Protein AF-X1AJ85-F1 (afdb_monomer)

Radius of gyration: 48.86 Å; Cα contacts (8 Å, |Δi|>4): 705; chains: 1; bounding box: 95×47×154 Å

Secondary structure (DSSP, 8-state):
-HHHHH-TTTTT--GGGHHHHHHHHHHHHHH----HHHHHHHHHHHH-HHHHHHHHHHTT--EEHHHHHGGGGGT---HHHHHHHHHHTTSEEEEE-TT--EEEEESS--------------EEEEEEEEEEESS-TTTS-BTT-EEEEEEEEEEEETTSPPEE---SEEEEEEE-TT--B-S--EE-TT-EEETTEEEEEEETTTTTPPTT-EEEEEEEEE--SSSPPBPPPPEEEEEE-BPBPEEEEEEETTT-PBPSSSEEEEETT-EEEEEEEEEETTT--B--S-EEEEEETTEEEEEEE-TTT-TTEEEEEEEGGG-SS-EEEEEEEEEE-TTBPPB--SS-EEEEEE------------

Mean predicted aligned error: 12.25 Å

Solvent-accessible surface area (backbone atoms only — not comparable to full-atom values): 20458 Å² total; per-residue (Å²): 74,77,58,46,79,73,41,41,54,90,24,59,37,58,77,92,46,49,66,59,50,54,51,50,33,50,54,48,61,73,71,62,72,94,43,74,68,54,52,55,52,51,48,54,48,64,69,34,70,56,37,35,57,54,48,57,50,40,50,72,28,35,38,38,64,75,61,56,59,55,39,46,84,72,72,30,85,59,57,68,62,34,52,49,52,36,45,79,68,60,42,34,49,80,46,68,51,98,87,68,52,52,35,41,35,57,53,64,78,90,84,88,77,92,81,79,84,80,76,81,79,47,35,42,38,43,55,46,82,73,49,51,37,56,81,49,38,71,80,64,35,39,52,60,38,68,42,36,44,29,34,36,32,33,37,24,56,61,95,48,73,79,38,70,32,75,60,74,43,33,37,38,35,38,21,38,85,85,69,44,78,53,70,78,70,44,79,46,72,88,35,56,82,49,81,20,29,36,51,53,74,48,43,42,63,84,44,92,69,57,36,74,43,53,36,29,44,36,37,44,50,35,33,62,72,98,55,75,36,48,60,32,71,63,43,72,44,71,32,28,33,31,38,35,58,43,35,33,46,55,24,40,56,88,81,63,46,68,53,95,57,54,65,45,81,44,56,56,65,37,79,47,60,45,28,36,41,33,20,30,57,86,79,60,46,60,47,65,91,47,56,31,36,42,39,38,97,86,52,67,50,77,41,49,74,27,76,88,84,31,82,18,24,29,39,52,71,51,58,42,53,76,56,91,67,79,45,76,44,58,43,48,51,43,34,42,40,92,40,38,40,72,18,50,44,85,69,63,38,35,42,32,38,41,75,84,77,74,77,73,75,77,78,78,84,125

Sequence (366 aa):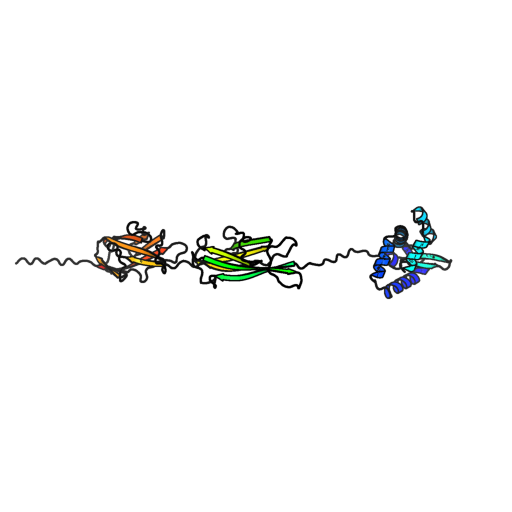
PLKILREPVERGLPESLVETYNSEVRTYFQNYRPSEEDNLKLLKILTDPQIYEILKLLRISVVTRNSIEKLRKKGVDDIDGGIKKLLEHNIMHVFQNGDGTEYYALLSDLHISLVINFVFTDYKTFLTQISQNPSDFLTDIYWRDNVTFTFNFTTSFQLGPIILSHPTTVILQFLDESLNAYGPSINLINYNTSMGIYSYTFNTSQLSFIGGESYYIAIYASKTTPTIWSPPEPLQILFKVQSVLTDLTIHNYTTGTIFPSYSLTEYWNQTFGITFYFGELISSSPITGASVTYSWAFGSGQVNPDGVKGPGYYSFFFDTGNVTEIGSYIISISAVKQNFSIGVPNPNLIITIIIIKNSSRSSTIF

Organism: NCBI:txid412755

pLDDT: mean 91.18, std 10.22, range [45.25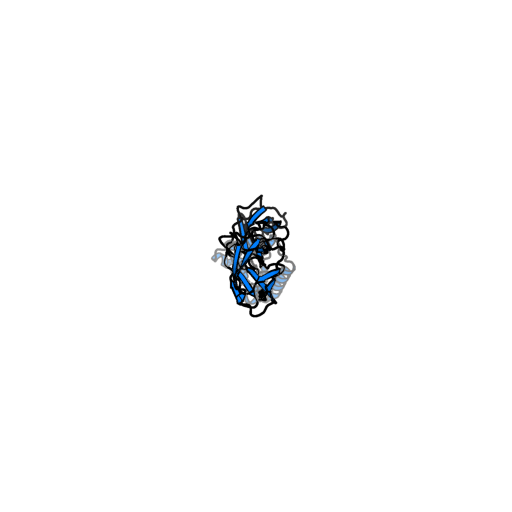, 98.44]

Foldseek 3Di:
DVCCLVCVVVQPDDPVCNVVLNVLLVVCVVPDDDDPVLVVLVVVQCPPPLLVVVVVSQVRHWDFPVVLVCCVVVVNPCSVVSLVSCVVSQQWDWDADPVRTIIIHGSDDDDDDDDDPDDPFQKAKAKAWDAKPVRDQAPPAAAQDKIKTKMFMWIDTDPHDTGGAQFPWKKKFKAFPVRHTQDDIDTQNVQAPDRRMGMDIDTNNVGPDFAPGKMKIWMWTFHPPPHGHDTYDIDIDIGHHHFFEKEKFKAQPPPRHTDPDLEAEAEAFDKGKIKIAIAGPPPRHADAPWFKKKDKPQDIDTWDADPVSHGRMTMDIDTNNSDPDFAKIWMWMWTDDTSHDIYTHVVTHIYGYDYPPPPPPPPPDD

Structure (mmCIF, N/CA/C/O backbone):
data_AF-X1AJ85-F1
#
_entry.id   AF-X1AJ85-F1
#
loop_
_atom_site.group_PDB
_atom_site.id
_atom_site.type_symbol
_atom_site.label_atom_id
_atom_site.label_alt_id
_atom_site.label_comp_id
_atom_site.label_asym_id
_atom_site.label_entity_id
_atom_site.label_seq_id
_atom_site.pdbx_PDB_ins_code
_atom_site.Cartn_x
_atom_site.Cartn_y
_atom_site.Cartn_z
_atom_site.occupancy
_atom_site.B_iso_or_equiv
_atom_site.auth_seq_id
_atom_site.auth_comp_id
_atom_site.auth_asym_id
_atom_site.auth_atom_id
_atom_site.pdbx_PDB_model_num
ATOM 1 N N . PRO A 1 1 ? 30.024 -14.560 -53.536 1.00 56.25 1 PRO A N 1
ATOM 2 C CA . PRO A 1 1 ? 31.398 -14.061 -53.811 1.00 56.25 1 PRO A CA 1
ATOM 3 C C . PRO A 1 1 ? 32.475 -14.698 -52.917 1.00 56.25 1 PRO A C 1
ATOM 5 O O . PRO A 1 1 ? 33.551 -14.972 -53.427 1.00 56.25 1 PRO A O 1
ATOM 8 N N . LEU A 1 2 ? 32.143 -15.126 -51.684 1.00 61.44 2 LEU A N 1
ATOM 9 C CA . LEU A 1 2 ? 32.914 -16.176 -50.976 1.00 61.44 2 LEU A CA 1
ATOM 10 C C . LEU A 1 2 ? 33.195 -17.402 -51.867 1.00 61.44 2 LEU A C 1
ATOM 12 O O . LEU A 1 2 ? 34.239 -18.025 -51.752 1.00 61.44 2 LEU A O 1
ATOM 16 N N . LYS A 1 3 ? 32.269 -17.721 -52.782 1.00 67.88 3 LYS A N 1
ATOM 17 C CA . LYS A 1 3 ? 32.431 -18.789 -53.777 1.00 67.88 3 LYS A CA 1
ATOM 18 C C . LYS A 1 3 ? 33.467 -18.468 -54.867 1.00 67.88 3 LYS A C 1
ATOM 20 O O . LYS A 1 3 ? 34.158 -19.374 -55.288 1.00 67.88 3 LYS A O 1
ATOM 25 N N . ILE A 1 4 ? 33.632 -17.203 -55.280 1.00 77.12 4 ILE A N 1
ATOM 26 C CA . ILE A 1 4 ? 34.670 -16.816 -56.263 1.00 77.12 4 ILE A CA 1
ATOM 27 C C . ILE A 1 4 ? 36.061 -16.947 -55.656 1.00 77.12 4 ILE A C 1
ATOM 29 O O . ILE A 1 4 ? 36.957 -17.482 -56.292 1.00 77.12 4 ILE A O 1
ATOM 33 N N . LEU A 1 5 ? 36.211 -16.519 -54.404 1.00 75.56 5 LEU A N 1
ATOM 34 C CA . LEU A 1 5 ? 37.475 -16.634 -53.680 1.00 75.56 5 LEU A CA 1
ATOM 35 C C . LEU A 1 5 ? 37.850 -18.095 -53.374 1.00 75.56 5 LEU A C 1
ATOM 37 O O . LEU A 1 5 ? 39.021 -18.394 -53.184 1.00 75.56 5 LEU A O 1
ATOM 41 N N . ARG A 1 6 ? 36.869 -19.007 -53.310 1.00 82.94 6 ARG A N 1
ATOM 42 C CA . ARG A 1 6 ? 37.096 -20.442 -53.060 1.00 82.94 6 ARG A CA 1
ATOM 43 C C . ARG A 1 6 ? 37.320 -21.248 -54.339 1.00 82.94 6 ARG A C 1
ATOM 45 O O . ARG A 1 6 ? 38.121 -22.172 -54.327 1.00 82.94 6 ARG A O 1
ATOM 52 N N . GLU A 1 7 ? 36.616 -20.904 -55.415 1.00 90.00 7 GLU A N 1
ATOM 53 C CA . GLU A 1 7 ? 36.564 -21.666 -56.671 1.00 90.00 7 GLU A CA 1
ATOM 54 C C . GLU A 1 7 ? 36.769 -20.726 -57.882 1.00 90.00 7 GLU A C 1
ATOM 56 O O . GLU A 1 7 ? 35.871 -20.575 -58.715 1.00 90.00 7 GLU A O 1
ATOM 61 N N . PRO A 1 8 ? 37.920 -20.037 -58.010 1.00 90.12 8 PRO A N 1
ATOM 62 C CA . PRO A 1 8 ? 38.109 -19.026 -59.053 1.00 90.12 8 PRO A CA 1
ATOM 63 C C . PRO A 1 8 ? 38.095 -19.616 -60.474 1.00 90.12 8 PRO A C 1
ATOM 65 O O . PRO A 1 8 ? 37.641 -18.954 -61.409 1.00 90.12 8 PRO A O 1
ATOM 68 N N . VAL A 1 9 ? 38.518 -20.877 -60.633 1.00 92.50 9 VAL A N 1
ATOM 69 C CA . VAL A 1 9 ? 38.570 -21.576 -61.931 1.00 92.50 9 VAL A CA 1
ATOM 70 C C . VAL A 1 9 ? 37.176 -21.814 -62.500 1.00 92.50 9 VAL A C 1
ATOM 72 O O . VAL A 1 9 ? 36.887 -21.416 -63.627 1.00 92.50 9 VAL A O 1
ATOM 75 N N . GLU A 1 10 ? 36.258 -22.350 -61.690 1.00 92.56 10 GLU A N 1
ATOM 76 C CA . GLU A 1 10 ? 34.852 -22.553 -62.081 1.00 92.56 10 GLU A CA 1
ATOM 77 C C . GLU A 1 10 ? 34.132 -21.239 -62.418 1.00 92.56 10 GLU A C 1
ATOM 79 O O . GLU A 1 10 ? 33.051 -21.220 -63.009 1.00 92.56 10 GLU A O 1
ATOM 84 N N . ARG A 1 11 ? 34.732 -20.116 -62.020 1.00 92.25 11 ARG A N 1
ATOM 85 C CA . ARG A 1 11 ? 34.205 -18.766 -62.190 1.00 92.25 11 ARG A CA 1
ATOM 86 C C . ARG A 1 11 ? 34.857 -18.016 -63.342 1.00 92.25 11 ARG A C 1
ATOM 88 O O . ARG A 1 11 ? 34.496 -16.861 -63.545 1.00 92.25 11 ARG A O 1
ATOM 95 N N . GLY A 1 12 ? 35.735 -18.659 -64.112 1.00 91.69 12 GLY A N 1
ATOM 96 C CA . GLY A 1 12 ? 36.314 -18.114 -65.340 1.00 91.69 12 GLY A CA 1
ATOM 97 C C . GLY A 1 12 ? 37.749 -17.602 -65.212 1.00 91.69 12 GLY A C 1
ATOM 98 O O . GLY A 1 12 ? 38.249 -17.023 -66.174 1.00 91.69 12 GLY A O 1
ATOM 99 N N . LEU A 1 13 ? 38.417 -17.799 -64.068 1.00 93.94 13 LEU A N 1
ATOM 100 C CA . LEU A 1 13 ? 39.848 -17.515 -63.947 1.00 93.94 13 LEU A CA 1
ATOM 101 C C . LEU A 1 13 ? 40.665 -18.690 -64.522 1.00 93.94 13 LEU A C 1
ATOM 103 O O . LEU A 1 13 ? 40.443 -19.829 -64.117 1.00 93.94 13 LEU A O 1
ATOM 107 N N . PRO A 1 14 ? 41.632 -18.455 -65.421 1.00 95.69 14 PRO A N 1
ATOM 108 C CA . PRO A 1 14 ? 42.556 -19.496 -65.862 1.00 95.69 14 PRO A CA 1
ATOM 109 C C . PRO A 1 14 ? 43.314 -20.127 -64.690 1.00 95.69 14 PRO A C 1
ATOM 111 O O . PRO A 1 14 ? 43.766 -19.411 -63.795 1.00 95.69 14 PRO A O 1
ATOM 114 N N . GLU A 1 15 ? 43.523 -21.447 -64.727 1.00 95.00 15 GLU A N 1
ATOM 115 C CA . GLU A 1 15 ? 44.269 -22.178 -63.686 1.00 95.00 15 GLU A CA 1
ATOM 116 C C . GLU A 1 15 ? 45.660 -21.581 -63.431 1.00 95.00 15 GLU A C 1
ATOM 118 O O . GLU A 1 15 ? 46.097 -21.486 -62.286 1.00 95.00 15 GLU A O 1
ATOM 123 N N . SER A 1 16 ? 46.314 -21.084 -64.485 1.00 95.44 16 SER A N 1
ATOM 124 C CA . SER A 1 16 ? 47.631 -20.444 -64.411 1.00 95.44 16 SER A CA 1
ATOM 125 C C . SER A 1 16 ? 47.671 -19.153 -63.587 1.00 95.44 16 SER A C 1
ATOM 127 O O . SER A 1 16 ? 48.752 -18.739 -63.184 1.00 95.44 16 SER A O 1
ATOM 129 N N . LEU A 1 17 ? 46.526 -18.513 -63.325 1.00 95.94 17 LEU A N 1
ATOM 130 C CA . LEU A 1 17 ? 46.434 -17.248 -62.585 1.00 95.94 17 LEU A CA 1
ATOM 131 C C . LEU A 1 17 ? 45.918 -17.419 -61.149 1.00 95.94 17 LEU A C 1
ATOM 133 O O . LEU A 1 17 ? 45.860 -16.445 -60.401 1.00 95.94 17 LEU A O 1
ATOM 137 N N . VAL A 1 18 ? 45.544 -18.636 -60.742 1.00 95.31 18 VAL A N 1
ATOM 138 C CA . VAL A 1 18 ? 44.926 -18.901 -59.431 1.00 95.31 18 VAL A CA 1
ATOM 139 C C . VAL A 1 18 ? 45.864 -18.556 -58.278 1.00 95.31 18 VAL A C 1
ATOM 141 O O . VAL A 1 18 ? 45.439 -17.938 -57.303 1.00 95.31 18 VAL A O 1
ATOM 144 N N . GLU A 1 19 ? 47.139 -18.932 -58.380 1.00 95.19 19 GLU A N 1
ATOM 145 C CA . GLU A 1 19 ? 48.126 -18.653 -57.333 1.00 95.19 19 GLU A CA 1
ATOM 146 C C . GLU A 1 19 ? 48.355 -17.144 -57.173 1.00 95.19 19 GLU A C 1
ATOM 148 O O . GLU A 1 19 ? 48.296 -16.623 -56.057 1.00 95.19 19 GLU A O 1
ATOM 153 N N . THR A 1 20 ? 48.507 -16.427 -58.290 1.00 96.19 20 THR A N 1
ATOM 154 C CA . THR A 1 20 ? 48.641 -14.965 -58.309 1.00 96.19 20 THR A CA 1
ATOM 155 C C . THR A 1 20 ? 47.411 -14.286 -57.714 1.00 96.19 20 THR A C 1
ATOM 157 O O . THR A 1 20 ? 47.546 -13.433 -56.842 1.00 96.19 20 THR A O 1
ATOM 160 N N . TYR A 1 21 ? 46.205 -14.703 -58.110 1.00 94.88 21 TYR A N 1
ATOM 161 C CA . TYR A 1 21 ? 44.955 -14.166 -57.571 1.00 94.88 21 TYR A CA 1
ATOM 162 C C . TYR A 1 21 ? 44.853 -14.348 -56.053 1.00 94.88 21 TYR A C 1
ATOM 164 O O . TYR A 1 21 ? 44.576 -13.394 -55.327 1.00 94.88 21 TYR A O 1
ATOM 172 N N . ASN A 1 22 ? 45.139 -15.552 -55.555 1.00 93.81 22 ASN A N 1
ATOM 173 C CA . ASN A 1 22 ? 45.111 -15.837 -54.121 1.00 93.81 22 ASN A CA 1
ATOM 174 C C . ASN A 1 22 ? 46.160 -15.025 -53.346 1.00 93.81 22 ASN A C 1
ATOM 176 O O . ASN A 1 22 ? 45.888 -14.582 -52.227 1.00 93.81 22 ASN A O 1
ATOM 180 N N . SER A 1 23 ? 47.343 -14.812 -53.931 1.00 94.88 23 SER A N 1
ATOM 181 C CA . SER A 1 23 ? 48.390 -13.965 -53.352 1.00 94.88 23 SER A CA 1
ATOM 182 C C . SER A 1 23 ? 47.941 -12.505 -53.229 1.00 94.88 23 SER A C 1
ATOM 184 O O . SER A 1 23 ? 48.098 -11.901 -52.165 1.00 94.88 23 SER A O 1
ATOM 186 N N . GLU A 1 24 ? 47.314 -11.952 -54.269 1.00 94.88 24 GLU A N 1
ATOM 187 C CA . GLU A 1 24 ? 46.794 -10.577 -54.261 1.00 94.88 24 GLU A CA 1
ATOM 188 C C . GLU A 1 24 ? 45.664 -10.394 -53.243 1.00 94.88 24 GLU A C 1
ATOM 190 O O . GLU A 1 24 ? 45.696 -9.469 -52.431 1.00 94.88 24 GLU A O 1
ATOM 195 N N . VAL A 1 25 ? 44.703 -11.323 -53.197 1.00 92.38 25 VAL A N 1
ATOM 196 C CA . VAL A 1 25 ? 43.626 -11.318 -52.191 1.00 92.38 25 VAL A CA 1
ATOM 197 C C . VAL A 1 25 ? 44.211 -11.332 -50.776 1.00 92.38 25 VAL A C 1
ATOM 199 O O . VAL A 1 25 ? 43.782 -10.570 -49.906 1.00 92.38 25 VAL A O 1
ATOM 202 N N . ARG A 1 26 ? 45.217 -12.178 -50.524 1.00 92.81 26 ARG A N 1
ATOM 203 C CA . ARG A 1 26 ? 45.869 -12.261 -49.211 1.00 92.81 26 ARG A CA 1
ATOM 204 C C . ARG A 1 26 ? 46.570 -10.954 -48.850 1.00 92.81 26 ARG A C 1
ATOM 206 O O . ARG A 1 26 ? 46.416 -10.483 -47.726 1.00 92.81 26 ARG A O 1
ATOM 213 N N . THR A 1 27 ? 47.297 -10.372 -49.798 1.00 94.12 27 THR A N 1
ATOM 214 C CA . THR A 1 27 ? 48.023 -9.106 -49.626 1.00 94.12 27 THR A CA 1
ATOM 215 C C . THR A 1 27 ? 47.066 -7.950 -49.345 1.00 94.12 27 THR A C 1
ATOM 217 O O . THR A 1 27 ? 47.321 -7.136 -48.454 1.00 94.12 27 THR A O 1
ATOM 220 N N . TYR A 1 28 ? 45.919 -7.920 -50.028 1.00 91.38 28 TYR A N 1
ATOM 221 C CA . TYR A 1 28 ? 44.855 -6.953 -49.780 1.00 91.38 28 TYR A CA 1
ATOM 222 C C . TYR A 1 28 ? 44.354 -7.031 -48.330 1.00 91.38 28 TYR A C 1
ATOM 224 O O . TYR A 1 28 ? 44.426 -6.049 -47.591 1.00 91.38 28 TYR A O 1
ATOM 232 N N . PHE A 1 29 ? 43.919 -8.210 -47.870 1.00 89.31 29 PHE A N 1
ATOM 233 C CA . PHE A 1 29 ? 43.346 -8.360 -46.526 1.00 89.31 29 PHE A CA 1
ATOM 234 C C . PHE A 1 29 ? 44.365 -8.250 -45.383 1.00 89.31 29 PHE A C 1
ATOM 236 O O . PHE A 1 29 ? 43.978 -7.914 -44.264 1.00 89.31 29 PHE A O 1
ATOM 243 N N . GLN A 1 30 ? 45.653 -8.502 -45.632 1.00 92.31 30 GLN A N 1
ATOM 244 C CA . GLN A 1 30 ? 46.706 -8.279 -44.633 1.00 92.31 30 GLN A CA 1
ATOM 245 C C . GLN A 1 30 ? 46.841 -6.799 -44.260 1.00 92.31 30 GLN A C 1
ATOM 247 O O . GLN A 1 30 ? 47.046 -6.480 -43.087 1.00 92.31 30 GLN A O 1
ATOM 252 N N . ASN A 1 31 ? 46.685 -5.912 -45.243 1.00 87.00 31 ASN A N 1
ATOM 253 C CA . ASN A 1 31 ? 46.887 -4.474 -45.077 1.00 87.00 31 ASN A CA 1
ATOM 254 C C . ASN A 1 31 ? 45.576 -3.699 -44.883 1.00 87.00 31 ASN A C 1
ATOM 256 O O . ASN A 1 31 ? 45.598 -2.567 -44.403 1.00 87.00 31 ASN A O 1
ATOM 260 N N . TYR A 1 32 ? 44.430 -4.294 -45.224 1.00 87.81 32 TYR A N 1
ATOM 261 C CA . TYR A 1 32 ? 43.142 -3.618 -45.140 1.00 87.81 32 TYR A CA 1
ATOM 262 C C . TYR A 1 32 ? 42.666 -3.434 -43.689 1.00 87.81 32 TYR A C 1
ATOM 264 O O . TYR A 1 32 ? 42.576 -4.374 -42.887 1.00 87.81 32 TYR A O 1
ATOM 272 N N . ARG A 1 33 ? 42.333 -2.187 -43.352 1.00 86.94 33 ARG A N 1
ATOM 273 C CA . ARG A 1 33 ? 41.732 -1.772 -42.082 1.00 86.94 33 ARG A CA 1
ATOM 274 C C . ARG A 1 33 ? 40.527 -0.891 -42.410 1.00 86.94 33 ARG A C 1
ATOM 276 O O . ARG A 1 33 ? 40.748 0.244 -42.818 1.00 86.94 33 ARG A O 1
ATOM 283 N N . PRO A 1 34 ? 39.285 -1.392 -42.263 1.00 86.44 34 PRO A N 1
ATOM 284 C CA . PRO A 1 34 ? 38.099 -0.600 -42.565 1.00 86.44 34 PRO A CA 1
ATOM 285 C C . PRO A 1 34 ? 38.097 0.715 -41.778 1.00 86.44 34 PRO A C 1
ATOM 287 O O . PRO A 1 34 ? 38.190 0.699 -40.549 1.00 86.44 34 PRO A O 1
ATOM 290 N N . SER A 1 35 ? 37.973 1.838 -42.480 1.00 89.06 35 SER A N 1
ATOM 291 C CA . SER A 1 35 ? 37.794 3.167 -41.893 1.00 89.06 35 SER A CA 1
ATOM 292 C C . SER A 1 35 ? 36.418 3.753 -42.232 1.00 89.06 35 SER A C 1
ATOM 294 O O . SER A 1 35 ? 35.720 3.278 -43.131 1.00 89.06 35 SER A O 1
ATOM 296 N N . GLU A 1 36 ? 36.007 4.806 -41.521 1.00 87.12 36 GLU A N 1
ATOM 297 C CA . GLU A 1 36 ? 34.778 5.541 -41.855 1.00 87.12 36 GLU A CA 1
ATOM 298 C C . GLU A 1 36 ? 34.836 6.121 -43.277 1.00 87.12 36 GLU A C 1
ATOM 300 O O . GLU A 1 36 ? 33.860 6.050 -44.025 1.00 87.12 36 GLU A O 1
ATOM 305 N N . GLU A 1 37 ? 36.002 6.622 -43.686 1.00 90.12 37 GLU A N 1
ATOM 306 C CA . GLU A 1 37 ? 36.219 7.142 -45.034 1.00 90.12 37 GLU A CA 1
ATOM 307 C C . GLU A 1 37 ? 36.059 6.045 -46.100 1.00 90.12 37 GLU A C 1
ATOM 309 O O . GLU A 1 37 ? 35.420 6.275 -47.130 1.00 90.12 37 GLU A O 1
ATOM 314 N N . ASP A 1 38 ? 36.568 4.836 -45.839 1.00 86.94 38 ASP A N 1
ATOM 315 C CA . ASP A 1 38 ? 36.384 3.687 -46.732 1.00 86.94 38 ASP A CA 1
ATOM 316 C C . ASP A 1 38 ? 34.910 3.304 -46.849 1.00 86.94 38 ASP A C 1
ATOM 318 O O . ASP A 1 38 ? 34.424 3.077 -47.955 1.00 86.94 38 ASP A O 1
ATOM 322 N N . ASN A 1 39 ? 34.167 3.303 -45.739 1.00 87.19 39 ASN A N 1
ATOM 323 C CA . ASN A 1 39 ? 32.732 3.025 -45.754 1.00 87.19 39 ASN A CA 1
ATOM 324 C C . ASN A 1 39 ? 31.972 4.043 -46.616 1.00 87.19 39 ASN A C 1
ATOM 326 O O . ASN A 1 39 ? 31.125 3.658 -47.422 1.00 87.19 39 ASN A O 1
ATOM 330 N N . LEU A 1 40 ? 32.299 5.335 -46.512 1.00 88.94 40 LEU A N 1
ATOM 331 C CA . LEU A 1 40 ? 31.694 6.379 -47.344 1.00 88.94 40 LEU A CA 1
ATOM 332 C C . LEU A 1 40 ? 32.048 6.216 -48.830 1.00 88.94 40 LEU A C 1
ATOM 334 O O . LEU A 1 40 ? 31.189 6.428 -49.691 1.00 88.94 40 LEU A O 1
ATOM 338 N N . LYS A 1 41 ? 33.284 5.819 -49.153 1.00 89.38 41 LYS A N 1
ATOM 339 C CA . LYS A 1 41 ? 33.708 5.512 -50.532 1.00 89.38 41 LYS A CA 1
ATOM 340 C C . LYS A 1 41 ? 32.959 4.302 -51.092 1.00 89.38 41 LYS A C 1
ATOM 342 O O . LYS A 1 41 ? 32.416 4.378 -52.193 1.00 89.38 41 LYS A O 1
ATOM 347 N N . LEU A 1 42 ? 32.862 3.221 -50.318 1.00 89.38 42 LEU A N 1
ATOM 348 C CA . LEU A 1 42 ? 32.118 2.016 -50.687 1.00 89.38 42 LEU A CA 1
ATOM 349 C C . LEU A 1 42 ? 30.633 2.311 -50.902 1.00 89.38 42 LEU A C 1
ATOM 351 O O . LEU A 1 42 ? 30.061 1.841 -51.883 1.00 89.38 42 LEU A O 1
ATOM 355 N N . LEU A 1 43 ? 30.018 3.132 -50.045 1.00 88.56 43 LEU A N 1
ATOM 356 C CA . LEU A 1 43 ? 28.635 3.573 -50.224 1.00 88.56 43 LEU A CA 1
ATOM 357 C C . LEU A 1 43 ? 28.457 4.324 -51.543 1.00 88.56 43 LEU A C 1
ATOM 359 O O . LEU A 1 43 ? 27.561 3.974 -52.303 1.00 88.56 43 LEU A O 1
ATOM 363 N N . LYS A 1 44 ? 29.340 5.280 -51.868 1.00 90.19 44 LYS A N 1
ATOM 364 C CA . LYS A 1 44 ? 29.287 6.006 -53.150 1.00 90.19 44 LYS A CA 1
ATOM 365 C C . LYS A 1 44 ? 29.352 5.058 -54.349 1.00 90.19 44 LYS A C 1
ATOM 367 O O . LYS A 1 44 ? 28.553 5.197 -55.272 1.00 90.19 44 LYS A O 1
ATOM 372 N N . ILE A 1 45 ? 30.255 4.076 -54.308 1.00 91.44 45 ILE A N 1
ATOM 373 C CA . ILE A 1 45 ? 30.412 3.052 -55.353 1.00 91.44 45 ILE A CA 1
ATOM 374 C C . ILE A 1 45 ? 29.151 2.195 -55.489 1.00 91.44 45 ILE A C 1
ATOM 376 O O . ILE A 1 45 ? 28.694 1.945 -56.599 1.00 91.44 45 ILE A O 1
ATOM 380 N N . LEU A 1 46 ? 28.572 1.768 -54.367 1.00 90.00 46 LEU A N 1
ATOM 381 C CA . LEU A 1 46 ? 27.369 0.937 -54.341 1.00 90.00 46 LEU A CA 1
ATOM 382 C C . LEU A 1 46 ? 26.100 1.693 -54.748 1.00 90.00 46 LEU A C 1
ATOM 384 O O . LEU A 1 46 ? 25.158 1.067 -55.227 1.00 90.00 46 LEU A O 1
ATOM 388 N N . THR A 1 47 ? 26.063 3.014 -54.559 1.00 92.44 47 THR A N 1
ATOM 389 C CA . THR A 1 47 ? 24.934 3.866 -54.964 1.00 92.44 47 THR A CA 1
ATOM 390 C C . THR A 1 47 ? 24.975 4.296 -56.431 1.00 92.44 47 THR A C 1
ATOM 392 O O . THR A 1 47 ? 23.960 4.775 -56.927 1.00 92.44 47 THR A O 1
ATOM 395 N N . ASP A 1 48 ? 26.105 4.136 -57.130 1.00 95.38 48 ASP A N 1
ATOM 396 C CA . ASP A 1 48 ? 26.223 4.419 -58.566 1.00 95.38 48 ASP A CA 1
ATOM 397 C C . ASP A 1 48 ? 25.664 3.228 -59.376 1.00 95.38 48 ASP A C 1
ATOM 399 O O . ASP A 1 48 ? 26.266 2.147 -59.370 1.00 95.38 48 ASP A O 1
ATOM 403 N N . PRO A 1 49 ? 24.528 3.381 -60.090 1.00 94.62 49 PRO A N 1
ATOM 404 C CA . PRO A 1 49 ? 23.883 2.264 -60.780 1.00 94.62 49 PRO A CA 1
ATOM 405 C C . PRO A 1 49 ? 24.763 1.616 -61.856 1.00 94.62 49 PRO A C 1
ATOM 407 O O . PRO A 1 49 ? 24.674 0.407 -62.075 1.00 94.62 49 PRO A O 1
ATOM 410 N N . GLN A 1 50 ? 25.624 2.399 -62.517 1.00 95.56 50 GLN A N 1
ATOM 411 C CA . GLN A 1 50 ? 26.480 1.896 -63.592 1.00 95.56 50 GLN A CA 1
ATOM 412 C C . GLN A 1 50 ? 27.600 1.019 -63.028 1.00 95.56 50 GLN A C 1
ATOM 414 O O . GLN A 1 50 ? 27.841 -0.085 -63.522 1.00 95.56 50 GLN A O 1
ATOM 419 N N . ILE A 1 51 ? 28.235 1.467 -61.941 1.00 95.50 51 ILE A N 1
ATOM 420 C CA . ILE A 1 51 ? 29.275 0.689 -61.258 1.00 95.50 51 ILE A CA 1
ATOM 421 C C . ILE A 1 51 ? 28.673 -0.554 -60.605 1.00 95.50 51 ILE A C 1
ATOM 423 O O . ILE A 1 51 ? 29.273 -1.629 -60.653 1.00 95.50 51 ILE A O 1
ATOM 427 N N . TYR A 1 52 ? 27.474 -0.436 -60.031 1.00 93.88 52 TYR A N 1
ATOM 428 C CA . TYR A 1 52 ? 26.792 -1.553 -59.392 1.00 93.88 52 TYR A CA 1
ATOM 429 C C . TYR A 1 52 ? 26.532 -2.715 -60.361 1.00 93.88 52 TYR A C 1
ATOM 431 O O . TYR A 1 52 ? 26.729 -3.874 -59.990 1.00 93.88 52 TYR A O 1
ATOM 439 N N . GLU A 1 53 ? 26.154 -2.446 -61.614 1.00 95.31 53 GLU A N 1
ATOM 440 C CA . GLU A 1 53 ? 25.958 -3.508 -62.612 1.00 95.31 53 GLU A CA 1
ATOM 441 C C . GLU A 1 53 ? 27.278 -4.188 -63.024 1.00 95.31 53 GLU A C 1
ATOM 443 O O . GLU A 1 53 ? 27.303 -5.411 -63.204 1.00 95.31 53 GLU A O 1
ATOM 448 N N . ILE A 1 54 ? 28.395 -3.451 -63.082 1.00 95.88 54 ILE A N 1
ATOM 449 C CA . ILE A 1 54 ? 29.737 -4.036 -63.271 1.00 95.88 54 ILE A CA 1
ATOM 450 C C . ILE A 1 54 ? 30.097 -4.920 -62.070 1.00 95.88 54 ILE A C 1
ATOM 452 O O . ILE A 1 54 ? 30.488 -6.079 -62.230 1.00 95.88 54 ILE A O 1
ATOM 456 N N . LEU A 1 55 ? 29.899 -4.411 -60.853 1.00 93.38 55 LEU A N 1
ATOM 457 C CA . LEU A 1 55 ? 30.162 -5.134 -59.613 1.00 93.38 55 LEU A CA 1
ATOM 458 C C . LEU A 1 55 ? 29.325 -6.420 -59.525 1.00 93.38 55 LEU A C 1
ATOM 460 O O . LEU A 1 55 ? 29.836 -7.471 -59.151 1.00 93.38 55 LEU A O 1
ATOM 464 N N . LYS A 1 56 ? 28.048 -6.377 -59.910 1.00 92.56 56 LYS A N 1
ATOM 465 C CA . LYS A 1 56 ? 27.142 -7.534 -59.928 1.00 92.56 56 LYS A CA 1
ATOM 466 C C . LYS A 1 56 ? 27.648 -8.655 -60.834 1.00 92.56 56 LYS A C 1
ATOM 468 O O . LYS A 1 56 ? 27.565 -9.818 -60.439 1.00 92.56 56 LYS A O 1
ATOM 473 N N . LEU A 1 57 ? 28.199 -8.319 -62.003 1.00 94.44 57 LEU A N 1
ATOM 474 C CA . LEU A 1 57 ? 28.853 -9.284 -62.892 1.00 94.44 57 LEU A CA 1
ATOM 475 C C . LEU A 1 57 ? 30.105 -9.882 -62.233 1.00 94.44 57 LEU A C 1
ATOM 477 O O . LEU A 1 57 ? 30.264 -11.101 -62.179 1.00 94.44 57 LEU A O 1
ATOM 481 N N . LEU A 1 58 ? 30.957 -9.031 -61.665 1.00 93.62 58 LEU A N 1
ATOM 482 C CA . LEU A 1 58 ? 32.196 -9.452 -61.008 1.00 93.62 58 LEU A CA 1
ATOM 483 C C . LEU A 1 58 ? 31.954 -10.289 -59.738 1.00 93.62 58 LEU A C 1
ATOM 485 O O . LEU A 1 58 ? 32.783 -11.110 -59.359 1.00 93.62 58 LEU A O 1
ATOM 489 N N . ARG A 1 59 ? 30.795 -10.137 -59.085 1.00 91.56 59 ARG A N 1
ATOM 490 C CA . ARG A 1 59 ? 30.389 -10.932 -57.910 1.00 91.56 59 ARG A CA 1
ATOM 491 C C . ARG A 1 59 ? 29.989 -12.370 -58.237 1.00 91.56 59 ARG A C 1
ATOM 493 O O . ARG A 1 59 ? 29.901 -13.179 -57.303 1.00 91.56 59 ARG A O 1
ATOM 500 N N . ILE A 1 60 ? 29.753 -12.700 -59.512 1.00 91.88 60 ILE A N 1
ATOM 501 C CA . ILE A 1 60 ? 29.363 -14.051 -59.957 1.00 91.88 60 ILE A CA 1
ATOM 502 C C . ILE A 1 60 ? 30.396 -14.753 -60.848 1.00 91.88 60 ILE A C 1
ATOM 504 O O . ILE A 1 60 ? 30.336 -15.982 -60.950 1.00 91.88 60 ILE A O 1
ATOM 508 N N . SER A 1 61 ? 31.329 -14.012 -61.454 1.00 93.25 61 SER A N 1
ATOM 509 C CA . SER A 1 61 ? 32.353 -14.537 -62.365 1.00 93.25 61 SER A CA 1
ATOM 510 C C . SER A 1 61 ? 33.569 -13.617 -62.469 1.00 93.25 61 SER A C 1
ATOM 512 O O . SER A 1 61 ? 33.428 -12.398 -62.392 1.00 93.25 61 SER A O 1
ATOM 514 N N . VAL A 1 62 ? 34.732 -14.202 -62.745 1.00 94.88 62 VAL A N 1
ATOM 515 C CA . VAL A 1 62 ? 35.903 -13.510 -63.291 1.00 94.88 62 VAL A CA 1
ATOM 516 C C . VAL A 1 62 ? 35.700 -13.358 -64.795 1.00 94.88 62 VAL A C 1
ATOM 518 O O . VAL A 1 62 ? 35.318 -14.308 -65.478 1.00 94.88 62 VAL A O 1
ATOM 521 N N . VAL A 1 63 ? 35.898 -12.152 -65.321 1.00 96.69 63 VAL A N 1
ATOM 522 C CA . VAL A 1 63 ? 35.496 -11.815 -66.695 1.00 96.69 63 VAL A CA 1
ATOM 523 C C . VAL A 1 63 ? 36.609 -11.123 -67.463 1.00 96.69 63 VAL A C 1
ATOM 525 O O . VAL A 1 63 ? 37.453 -10.456 -66.880 1.00 96.69 63 VAL A O 1
ATOM 528 N N . THR A 1 64 ? 36.596 -11.243 -68.788 1.00 97.56 64 THR A N 1
ATOM 529 C CA . THR A 1 64 ? 37.467 -10.456 -69.670 1.00 97.56 64 THR A CA 1
ATOM 530 C C . THR A 1 64 ? 36.813 -9.126 -70.036 1.00 97.56 64 THR A C 1
ATOM 532 O O . THR A 1 64 ? 35.595 -8.959 -69.897 1.00 97.56 64 THR A O 1
ATOM 535 N N . ARG A 1 65 ? 37.594 -8.189 -70.586 1.00 96.19 65 ARG A N 1
ATOM 536 C CA . ARG A 1 65 ? 37.088 -6.886 -71.053 1.00 96.19 65 ARG A CA 1
ATOM 537 C C . ARG A 1 65 ? 35.882 -7.018 -71.991 1.00 96.19 65 ARG A C 1
ATOM 539 O O . ARG A 1 65 ? 34.868 -6.357 -71.792 1.00 96.19 65 ARG A O 1
ATOM 546 N N . ASN A 1 66 ? 35.934 -7.962 -72.933 1.00 95.56 66 ASN A N 1
ATOM 547 C CA . ASN A 1 66 ? 34.837 -8.243 -73.871 1.00 95.56 66 ASN A CA 1
ATOM 548 C C . ASN A 1 66 ? 33.522 -8.634 -73.179 1.00 95.56 66 ASN A C 1
ATOM 550 O O . ASN A 1 66 ? 32.439 -8.385 -73.709 1.00 95.56 66 ASN A O 1
ATOM 554 N N . SER A 1 67 ? 33.593 -9.277 -72.014 1.00 95.88 67 SER A N 1
ATOM 555 C CA . SER A 1 67 ? 32.414 -9.654 -71.235 1.00 95.88 67 SER A CA 1
ATOM 556 C C . SER A 1 67 ? 31.828 -8.466 -70.476 1.00 95.88 67 SER A C 1
ATOM 558 O O . SER A 1 67 ? 30.604 -8.362 -70.403 1.00 95.88 67 SER A O 1
ATOM 560 N N . ILE A 1 68 ? 32.667 -7.548 -69.981 1.00 96.00 68 ILE A N 1
ATOM 561 C CA . ILE A 1 68 ? 32.203 -6.296 -69.367 1.00 96.00 68 ILE A CA 1
ATOM 562 C C . ILE A 1 68 ? 31.570 -5.390 -70.432 1.00 96.00 68 ILE A C 1
ATOM 564 O O . ILE A 1 68 ? 30.481 -4.880 -70.205 1.00 96.00 68 ILE A O 1
ATOM 568 N N . GLU A 1 69 ? 32.151 -5.284 -71.633 1.00 96.19 69 GLU A N 1
ATOM 569 C CA . GLU A 1 69 ? 31.611 -4.481 -72.752 1.00 96.19 69 GLU A CA 1
ATOM 570 C C . GLU A 1 69 ? 30.176 -4.866 -73.154 1.00 96.19 69 GLU A C 1
ATOM 572 O O . GLU A 1 69 ? 29.385 -4.037 -73.609 1.00 96.19 69 GLU A O 1
ATOM 577 N N . LYS A 1 70 ? 29.769 -6.120 -72.916 1.00 96.44 70 LYS A N 1
ATOM 578 C CA . LYS A 1 70 ? 28.379 -6.552 -73.137 1.00 96.44 70 LYS A CA 1
ATOM 579 C C . LYS A 1 70 ? 27.380 -5.839 -72.217 1.00 96.44 70 LYS A C 1
ATOM 581 O O . LYS A 1 70 ? 26.192 -5.833 -72.540 1.00 96.44 70 LYS A O 1
ATOM 586 N N . LEU A 1 71 ? 27.824 -5.221 -71.119 1.00 96.25 71 LEU A N 1
ATOM 587 C CA . LEU A 1 71 ? 26.982 -4.419 -70.227 1.00 96.25 71 LEU A CA 1
ATOM 588 C C . LEU A 1 71 ? 26.494 -3.115 -70.873 1.00 96.25 71 LEU A C 1
ATOM 590 O O . LEU A 1 71 ? 25.453 -2.618 -70.450 1.00 96.25 71 LEU A O 1
ATOM 594 N N . ARG A 1 72 ? 27.110 -2.629 -71.965 1.00 95.69 72 ARG A N 1
ATOM 595 C CA . ARG A 1 72 ? 26.544 -1.514 -72.755 1.00 95.69 72 ARG A CA 1
ATOM 596 C C . ARG A 1 72 ? 25.139 -1.832 -73.253 1.00 95.69 72 ARG A C 1
ATOM 598 O O . ARG A 1 72 ? 24.248 -0.995 -73.212 1.00 95.69 72 ARG A O 1
ATOM 605 N N . LYS A 1 73 ? 24.893 -3.097 -73.623 1.00 94.69 73 LYS A N 1
ATOM 606 C CA . LYS A 1 73 ? 23.557 -3.577 -74.023 1.00 94.69 73 LYS A CA 1
ATOM 607 C C . LYS A 1 73 ? 22.545 -3.579 -72.871 1.00 94.69 73 LYS A C 1
ATOM 609 O O . LYS A 1 73 ? 21.354 -3.718 -73.122 1.00 94.69 73 LYS A O 1
ATOM 614 N N . LYS A 1 74 ? 23.013 -3.468 -71.624 1.00 91.38 74 LYS A N 1
ATOM 615 C CA . LYS A 1 74 ? 22.202 -3.369 -70.404 1.00 91.38 74 LYS A CA 1
ATOM 616 C C . LYS A 1 74 ? 22.112 -1.933 -69.862 1.00 91.38 74 LYS A C 1
ATOM 618 O O . LYS A 1 74 ? 21.613 -1.757 -68.758 1.00 91.38 74 LYS A O 1
ATOM 623 N N . GLY A 1 75 ? 22.572 -0.932 -70.620 1.00 92.88 75 GLY A N 1
ATOM 624 C CA . GLY A 1 75 ? 22.492 0.482 -70.235 1.00 92.88 75 GLY A CA 1
ATOM 625 C C . GLY A 1 75 ? 23.638 0.977 -69.348 1.00 92.88 75 GLY A C 1
ATOM 626 O O . GLY A 1 75 ? 23.479 1.982 -68.665 1.00 92.88 75 GLY A O 1
ATOM 627 N N . VAL A 1 76 ? 24.777 0.274 -69.319 1.00 95.94 76 VAL A N 1
ATOM 628 C CA . VAL A 1 76 ? 26.008 0.779 -68.688 1.00 95.94 76 VAL A CA 1
ATOM 629 C C . VAL A 1 76 ? 26.819 1.533 -69.741 1.00 95.94 76 VAL A C 1
ATOM 631 O O . VAL A 1 76 ? 27.521 0.916 -70.545 1.00 95.94 76 VAL A O 1
ATOM 634 N N . ASP A 1 77 ? 26.694 2.858 -69.760 1.00 94.75 77 ASP A N 1
ATOM 635 C CA . ASP A 1 77 ? 27.299 3.710 -70.790 1.00 94.75 77 ASP A CA 1
ATOM 636 C C . ASP A 1 77 ? 28.785 4.012 -70.514 1.00 94.75 77 ASP A C 1
ATOM 638 O O . ASP A 1 77 ? 29.592 4.046 -71.448 1.00 94.75 77 ASP A O 1
ATOM 642 N N . ASP A 1 78 ? 29.175 4.164 -69.245 1.00 96.06 78 ASP A N 1
ATOM 643 C CA . ASP A 1 78 ? 30.541 4.491 -68.811 1.00 96.06 78 ASP A CA 1
ATOM 644 C C . ASP A 1 78 ? 31.251 3.292 -68.154 1.00 96.06 78 ASP A C 1
ATOM 646 O O . ASP A 1 78 ? 31.514 3.247 -66.949 1.00 96.06 78 ASP A O 1
ATOM 650 N N . ILE A 1 79 ? 31.561 2.280 -68.969 1.00 96.56 79 ILE A N 1
ATOM 651 C CA . ILE A 1 79 ? 32.290 1.087 -68.509 1.00 96.56 79 ILE A CA 1
ATOM 652 C C . ILE A 1 79 ? 33.701 1.439 -68.035 1.00 96.56 79 ILE A C 1
ATOM 654 O O . ILE A 1 79 ? 34.132 0.957 -66.988 1.00 96.56 79 ILE A O 1
ATOM 658 N N . ASP A 1 80 ? 34.413 2.278 -68.787 1.00 96.75 80 ASP A N 1
ATOM 659 C CA . ASP A 1 80 ? 35.796 2.642 -68.481 1.00 96.75 80 ASP A CA 1
ATOM 660 C C . ASP A 1 80 ? 35.897 3.423 -67.171 1.00 96.75 80 ASP A C 1
ATOM 662 O O . ASP A 1 80 ? 36.743 3.107 -66.331 1.00 96.75 80 ASP A O 1
ATOM 666 N N . GLY A 1 81 ? 35.002 4.390 -66.946 1.00 96.62 81 GLY A N 1
ATOM 667 C CA . GLY A 1 81 ? 34.925 5.114 -65.682 1.00 96.62 81 GLY A CA 1
ATOM 668 C C . GLY A 1 81 ? 34.554 4.202 -64.516 1.00 96.62 81 GLY A C 1
ATOM 669 O O . GLY A 1 81 ? 35.139 4.321 -63.437 1.00 96.62 81 GLY A O 1
ATOM 670 N N . GLY A 1 82 ? 33.650 3.241 -64.726 1.00 95.75 82 GLY A N 1
ATOM 671 C CA . GLY A 1 82 ? 33.291 2.253 -63.711 1.00 95.75 82 GLY A CA 1
ATOM 672 C C . GLY A 1 82 ? 34.450 1.328 -63.323 1.00 95.75 82 GLY A C 1
ATOM 673 O O . GLY A 1 82 ? 34.740 1.180 -62.135 1.00 95.75 82 GLY A O 1
ATOM 674 N N . ILE A 1 83 ? 35.160 0.761 -64.305 1.00 96.56 83 ILE A N 1
ATOM 675 C CA . ILE A 1 83 ? 36.355 -0.072 -64.078 1.00 96.56 83 ILE A CA 1
ATOM 676 C C . ILE A 1 83 ? 37.437 0.741 -63.367 1.00 96.56 83 ILE A C 1
ATOM 678 O O . ILE A 1 83 ? 37.982 0.291 -62.360 1.00 96.56 83 ILE A O 1
ATOM 682 N N . LYS A 1 84 ? 37.718 1.957 -63.850 1.00 96.88 84 LYS A N 1
ATOM 683 C CA . LYS A 1 84 ? 38.717 2.847 -63.255 1.00 96.88 84 LYS A CA 1
ATOM 684 C C . LYS A 1 84 ? 38.423 3.107 -61.777 1.00 96.88 84 LYS A C 1
ATOM 686 O O . LYS A 1 84 ? 39.305 2.909 -60.949 1.00 96.88 84 LYS A O 1
ATOM 691 N N . LYS A 1 85 ? 37.180 3.453 -61.428 1.00 95.06 85 LYS A N 1
ATOM 692 C CA . LYS A 1 85 ? 36.776 3.672 -60.029 1.00 95.06 85 LYS A CA 1
ATOM 693 C C . LYS A 1 85 ? 36.941 2.411 -59.174 1.00 95.06 85 LYS A C 1
ATOM 695 O O . LYS A 1 85 ? 37.401 2.515 -58.041 1.00 95.06 85 LYS A O 1
ATOM 700 N N . LEU A 1 86 ? 36.581 1.230 -59.680 1.00 94.12 86 LEU A N 1
ATOM 701 C CA . LEU A 1 86 ? 36.731 -0.026 -58.931 1.00 94.12 86 LEU A CA 1
ATOM 702 C C . LEU A 1 86 ? 38.204 -0.397 -58.691 1.00 94.12 86 LEU A C 1
ATOM 704 O O . LEU A 1 86 ? 38.523 -0.933 -57.627 1.00 94.12 86 LEU A O 1
ATOM 708 N N . LEU A 1 87 ? 39.090 -0.093 -59.645 1.00 94.62 87 LEU A N 1
ATOM 709 C CA . LEU A 1 87 ? 40.539 -0.273 -59.509 1.00 94.62 87 LEU A CA 1
ATOM 710 C C . LEU A 1 87 ? 41.147 0.731 -58.524 1.00 94.62 87 LEU A C 1
ATOM 712 O O . LEU A 1 87 ? 41.876 0.332 -57.624 1.00 94.62 87 LEU A O 1
ATOM 716 N N . GLU A 1 88 ? 40.802 2.017 -58.637 1.00 93.56 88 GLU A N 1
ATOM 717 C CA . GLU A 1 88 ? 41.294 3.082 -57.746 1.00 93.56 88 GLU A CA 1
ATOM 718 C C . GLU A 1 88 ? 40.956 2.826 -56.270 1.00 93.56 88 GLU A C 1
ATOM 720 O O . GLU A 1 88 ? 41.722 3.192 -55.382 1.00 93.56 88 GLU A O 1
ATOM 725 N N . HIS A 1 89 ? 39.823 2.171 -56.004 1.00 90.75 89 HIS A N 1
ATOM 726 C CA . HIS A 1 89 ? 39.387 1.816 -54.652 1.00 90.75 89 HIS A CA 1
ATOM 727 C C . HIS A 1 89 ? 39.815 0.405 -54.221 1.00 90.75 89 HIS A C 1
ATOM 729 O O . HIS A 1 89 ? 39.359 -0.078 -53.184 1.00 90.75 89 HIS A O 1
ATOM 735 N N . ASN A 1 90 ? 40.678 -0.263 -54.996 1.00 91.12 90 ASN A N 1
ATOM 736 C CA . ASN A 1 90 ? 41.172 -1.618 -54.735 1.00 91.12 90 ASN A CA 1
ATOM 737 C C . ASN A 1 90 ? 40.050 -2.652 -54.498 1.00 91.12 90 ASN A C 1
ATOM 739 O O . ASN A 1 90 ? 40.217 -3.602 -53.737 1.00 91.12 90 ASN A O 1
ATOM 743 N N . ILE A 1 91 ? 38.883 -2.473 -55.127 1.00 91.50 91 ILE A N 1
ATOM 744 C CA . ILE A 1 91 ? 37.770 -3.437 -55.050 1.00 91.50 91 ILE A CA 1
ATOM 745 C C . ILE A 1 91 ? 38.008 -4.589 -56.028 1.00 91.50 91 ILE A C 1
ATOM 747 O O . ILE A 1 91 ? 37.662 -5.742 -55.752 1.00 91.50 91 ILE A O 1
ATOM 751 N N . MET A 1 92 ? 38.615 -4.279 -57.173 1.00 93.94 92 MET A N 1
ATOM 752 C CA . MET A 1 92 ? 38.970 -5.245 -58.204 1.00 93.94 92 MET A CA 1
ATOM 753 C C . MET A 1 92 ? 40.444 -5.144 -58.593 1.00 93.94 92 MET A C 1
ATOM 755 O O . MET A 1 92 ? 41.095 -4.138 -58.325 1.00 93.94 92 MET A O 1
ATOM 759 N N . HIS A 1 93 ? 40.939 -6.174 -59.271 1.00 96.25 93 HIS A N 1
ATOM 760 C CA . HIS A 1 93 ? 42.276 -6.221 -59.852 1.00 96.25 93 HIS A CA 1
ATOM 761 C C . HIS A 1 93 ? 42.239 -6.836 -61.258 1.00 96.25 93 HIS A C 1
ATOM 763 O O . HIS A 1 93 ? 41.307 -7.582 -61.589 1.00 96.25 93 HIS A O 1
ATOM 769 N N . VAL A 1 94 ? 43.239 -6.506 -62.080 1.00 97.25 94 VAL A N 1
ATOM 770 C CA . VAL A 1 94 ? 43.396 -7.029 -63.444 1.00 97.25 94 VAL A CA 1
ATOM 771 C C . VAL A 1 94 ? 44.571 -7.997 -63.481 1.00 97.25 94 VAL A C 1
ATOM 773 O O . VAL A 1 94 ? 45.686 -7.639 -63.122 1.00 97.25 94 VAL A O 1
ATOM 776 N N . PHE A 1 95 ? 44.321 -9.215 -63.946 1.00 96.19 95 PHE A N 1
ATOM 777 C CA . PHE A 1 95 ? 45.321 -10.260 -64.135 1.00 96.19 95 PHE A CA 1
ATOM 778 C C . PHE A 1 95 ? 45.527 -10.494 -65.624 1.00 96.19 95 PHE A C 1
ATOM 780 O O . PHE A 1 95 ? 44.557 -10.508 -66.377 1.00 96.19 95 PHE A O 1
ATOM 787 N N . GLN A 1 96 ? 46.762 -10.715 -66.061 1.00 96.81 96 GLN A N 1
ATOM 788 C CA . GLN A 1 96 ? 47.066 -10.951 -67.470 1.00 96.81 96 GLN A CA 1
ATOM 789 C C . GLN A 1 96 ? 47.685 -12.335 -67.649 1.00 96.81 96 GLN A C 1
ATOM 791 O O . GLN A 1 96 ? 48.608 -12.701 -66.924 1.00 96.81 96 GLN A O 1
ATOM 796 N N . ASN A 1 97 ? 47.167 -13.121 -68.595 1.00 94.19 97 ASN A N 1
ATOM 797 C CA . ASN A 1 97 ? 47.767 -14.409 -68.943 1.00 94.19 97 ASN A CA 1
ATOM 798 C C . ASN A 1 97 ? 48.935 -14.238 -69.940 1.00 94.19 97 ASN A C 1
ATOM 800 O O . ASN A 1 97 ? 49.183 -13.145 -70.447 1.00 94.19 97 ASN A O 1
ATOM 804 N N . GLY A 1 98 ? 49.630 -15.336 -70.261 1.00 92.12 98 GLY A N 1
ATOM 805 C CA . GLY A 1 98 ? 50.755 -15.324 -71.209 1.00 92.12 98 GLY A CA 1
ATOM 806 C C . GLY A 1 98 ? 50.404 -14.850 -72.628 1.00 92.12 98 GLY A C 1
ATOM 807 O O . GLY A 1 98 ? 51.280 -14.358 -73.330 1.00 92.12 98 GLY A O 1
ATOM 808 N N . ASP A 1 99 ? 49.128 -14.925 -73.020 1.00 93.12 99 ASP A N 1
ATOM 809 C CA . ASP A 1 99 ? 48.627 -14.459 -74.323 1.00 93.12 99 ASP A CA 1
ATOM 810 C C . ASP A 1 99 ? 48.236 -12.970 -74.315 1.00 93.12 99 ASP A C 1
ATOM 812 O O . ASP A 1 99 ? 47.695 -12.451 -75.292 1.00 93.12 99 ASP A O 1
ATOM 816 N N . GLY A 1 100 ? 48.442 -12.280 -73.192 1.00 94.06 100 GLY A N 1
ATOM 817 C CA . GLY A 1 100 ? 48.094 -10.876 -73.023 1.00 94.06 100 GLY A CA 1
ATOM 818 C C . GLY A 1 100 ? 46.614 -10.612 -72.721 1.00 94.06 100 GLY A C 1
ATOM 819 O O . GLY A 1 100 ? 46.209 -9.451 -72.673 1.00 94.06 100 GLY A O 1
ATOM 820 N N . THR A 1 101 ? 45.801 -11.647 -72.490 1.00 95.88 101 THR A N 1
ATOM 821 C CA . THR A 1 101 ? 44.376 -11.505 -72.155 1.00 95.88 101 THR A CA 1
ATOM 822 C C . THR A 1 101 ? 44.201 -11.058 -70.708 1.00 95.88 101 THR A C 1
ATOM 824 O O . THR A 1 101 ? 44.689 -11.711 -69.786 1.00 95.88 101 THR A O 1
ATOM 827 N N . GLU A 1 102 ? 43.452 -9.973 -70.521 1.00 97.38 102 GLU A N 1
ATOM 828 C CA . GLU A 1 102 ? 43.124 -9.406 -69.213 1.00 97.38 102 GLU A CA 1
ATOM 829 C C . GLU A 1 102 ? 41.871 -10.043 -68.593 1.00 97.38 102 GLU A C 1
ATOM 831 O O . GLU A 1 102 ? 40.810 -10.127 -69.224 1.00 97.38 102 GLU A O 1
ATOM 836 N N . TYR A 1 103 ? 41.986 -10.415 -67.320 1.00 97.44 103 TYR A N 1
ATOM 837 C CA . TYR A 1 103 ? 40.946 -10.974 -66.468 1.00 97.44 103 TYR A CA 1
ATOM 838 C C . TYR A 1 103 ? 40.706 -10.054 -65.276 1.00 97.44 103 TYR A C 1
ATOM 840 O O . TYR A 1 103 ? 41.610 -9.733 -64.512 1.00 97.44 103 TYR A O 1
ATOM 848 N N . TYR A 1 104 ? 39.457 -9.656 -65.107 1.00 97.38 104 TYR A N 1
ATOM 849 C CA . TYR A 1 104 ? 38.996 -8.709 -64.109 1.00 97.38 104 TYR A CA 1
ATOM 850 C C . TYR A 1 104 ? 38.323 -9.492 -62.978 1.00 97.38 104 TYR A C 1
ATOM 852 O O . TYR A 1 104 ? 37.318 -10.174 -63.209 1.00 97.38 104 TYR A O 1
ATOM 860 N N . ALA A 1 105 ? 38.874 -9.414 -61.765 1.00 95.12 105 ALA A N 1
ATOM 861 C CA . ALA A 1 105 ? 38.391 -10.164 -60.603 1.00 95.12 105 ALA A CA 1
ATOM 862 C C . ALA A 1 105 ? 38.280 -9.278 -59.355 1.00 95.12 105 ALA A C 1
ATOM 864 O O . ALA A 1 105 ? 39.055 -8.340 -59.178 1.00 95.12 105 ALA A O 1
ATOM 865 N N . LEU A 1 106 ? 37.321 -9.581 -58.473 1.00 94.31 106 LEU A N 1
ATOM 866 C CA . LEU A 1 106 ? 37.197 -8.898 -57.180 1.00 94.31 106 LEU A CA 1
ATOM 867 C C . LEU A 1 106 ? 38.279 -9.366 -56.212 1.00 94.31 106 LEU A C 1
ATOM 869 O O . LEU A 1 106 ? 38.533 -10.566 -56.119 1.00 94.31 106 LEU A O 1
ATOM 873 N N . LEU A 1 107 ? 38.850 -8.437 -55.448 1.00 92.31 107 LEU A N 1
ATOM 874 C CA . LEU A 1 107 ? 39.752 -8.760 -54.338 1.00 92.31 107 LEU A CA 1
ATOM 875 C C . LEU A 1 107 ? 38.986 -9.020 -53.034 1.00 92.31 107 LEU A C 1
ATOM 877 O O . LEU A 1 107 ? 39.422 -9.814 -52.204 1.00 92.31 107 LEU A O 1
ATOM 881 N N . SER A 1 108 ? 37.823 -8.387 -52.865 1.00 85.31 108 SER A N 1
ATOM 882 C CA . SER A 1 108 ? 36.979 -8.505 -51.676 1.00 85.31 108 SER A CA 1
ATOM 883 C C . SER A 1 108 ? 35.488 -8.555 -52.027 1.00 85.31 108 SER A C 1
ATOM 885 O O . SER A 1 108 ? 35.065 -8.179 -53.121 1.00 85.31 108 SER A O 1
ATOM 887 N N . ASP A 1 109 ? 34.675 -9.070 -51.101 1.00 82.88 109 ASP A N 1
ATOM 888 C CA . ASP A 1 109 ? 33.213 -8.982 -51.179 1.00 82.88 109 ASP A CA 1
ATOM 889 C C . ASP A 1 109 ? 32.708 -7.894 -50.233 1.00 82.88 109 ASP A C 1
ATOM 891 O O . ASP A 1 109 ? 33.305 -7.637 -49.188 1.00 82.88 109 ASP A O 1
ATOM 895 N N . LEU A 1 110 ? 31.575 -7.293 -50.581 1.00 81.69 110 LEU A N 1
ATOM 896 C CA . LEU A 1 110 ? 30.956 -6.232 -49.798 1.00 81.69 110 LEU A CA 1
ATOM 897 C C . LEU A 1 110 ? 29.822 -6.813 -48.953 1.00 81.69 110 LEU A C 1
ATOM 899 O O . LEU A 1 110 ? 28.872 -7.404 -49.479 1.00 81.69 110 LEU A O 1
ATOM 903 N N . HIS A 1 111 ? 29.927 -6.634 -47.636 1.00 80.06 111 HIS A N 1
ATOM 904 C CA . HIS A 1 111 ? 28.879 -6.962 -46.676 1.00 80.06 111 HIS A CA 1
ATOM 905 C C . HIS A 1 111 ? 28.217 -5.673 -46.189 1.00 80.06 111 HIS A C 1
ATOM 907 O O . HIS A 1 111 ? 28.884 -4.800 -45.641 1.00 80.06 111 HIS A O 1
ATOM 913 N N . ILE A 1 112 ? 26.906 -5.559 -46.398 1.00 75.31 112 ILE A N 1
ATOM 914 C CA . ILE A 1 112 ? 26.106 -4.426 -45.932 1.00 75.31 112 ILE A CA 1
ATOM 915 C C . ILE A 1 112 ? 25.177 -4.957 -44.846 1.00 75.31 112 ILE A C 1
ATOM 917 O O . ILE A 1 112 ? 24.325 -5.802 -45.120 1.00 75.31 112 ILE A O 1
ATOM 921 N N . SER A 1 113 ? 25.337 -4.453 -43.628 1.00 76.44 113 SER A N 1
ATOM 922 C CA . SER A 1 113 ? 24.454 -4.739 -42.499 1.00 76.44 113 SER A CA 1
ATOM 923 C C . SER A 1 113 ? 23.932 -3.437 -41.909 1.00 76.44 113 SER A C 1
ATOM 925 O O . SER A 1 113 ? 24.683 -2.472 -41.768 1.00 76.44 113 SER A O 1
ATOM 927 N N . LEU A 1 114 ? 22.656 -3.416 -41.529 1.00 72.62 114 LEU A N 1
ATOM 928 C CA . LEU A 1 114 ? 22.086 -2.306 -40.776 1.00 72.62 114 LEU A CA 1
ATOM 929 C C . LEU A 1 114 ? 22.655 -2.319 -39.350 1.00 72.62 114 LEU A C 1
ATOM 931 O O . LEU A 1 114 ? 22.446 -3.282 -38.615 1.00 72.62 114 LEU A O 1
ATOM 935 N N . VAL A 1 115 ? 23.344 -1.248 -38.956 1.00 65.44 115 VAL A N 1
ATOM 936 C CA . VAL A 1 115 ? 23.762 -1.022 -37.566 1.00 65.44 115 VAL A CA 1
ATOM 937 C C . VAL A 1 115 ? 22.811 0.003 -36.957 1.00 65.44 115 VAL A C 1
ATOM 939 O O . VAL A 1 115 ? 22.847 1.178 -37.314 1.00 65.44 115 VAL A O 1
ATOM 942 N N . ILE A 1 116 ? 21.931 -0.444 -36.061 1.00 59.38 116 ILE A N 1
ATOM 943 C CA . ILE A 1 116 ? 21.074 0.447 -35.273 1.00 59.38 116 ILE A CA 1
ATOM 944 C C . ILE A 1 116 ? 21.804 0.743 -33.964 1.00 59.38 116 ILE A C 1
ATOM 946 O O . ILE A 1 116 ? 21.900 -0.124 -33.098 1.00 59.38 116 ILE A O 1
ATOM 950 N N . ASN A 1 117 ? 22.295 1.971 -33.803 1.00 52.56 117 ASN A N 1
ATOM 951 C CA . ASN A 1 117 ? 22.765 2.448 -32.505 1.00 52.56 117 ASN A CA 1
ATOM 952 C C . ASN A 1 117 ? 21.549 2.829 -31.656 1.00 52.56 117 ASN A C 1
ATOM 954 O O . ASN A 1 117 ? 21.008 3.927 -31.779 1.00 52.56 117 ASN A O 1
ATOM 958 N N . PHE A 1 118 ? 21.093 1.901 -30.815 1.00 48.81 118 PHE A N 1
ATOM 959 C CA . PHE A 1 118 ? 20.041 2.174 -29.844 1.00 48.81 118 PHE A CA 1
ATOM 960 C C . PHE A 1 118 ? 20.645 2.887 -28.629 1.00 48.81 118 PHE A C 1
ATOM 962 O O . PHE A 1 118 ? 21.309 2.271 -27.798 1.00 48.81 118 PHE A O 1
ATOM 969 N N . VAL A 1 119 ? 20.431 4.198 -28.524 1.00 56.12 119 VAL A N 1
ATOM 970 C CA . VAL A 1 119 ? 20.761 4.949 -27.308 1.00 56.12 119 VAL A CA 1
ATOM 971 C C . VAL A 1 119 ? 19.553 4.856 -26.380 1.00 56.12 119 VAL A C 1
ATOM 973 O O . VAL A 1 119 ? 18.547 5.521 -26.616 1.00 56.12 119 VAL A O 1
ATOM 976 N N . PHE A 1 120 ? 19.630 4.032 -25.330 1.00 56.25 120 PHE A N 1
ATOM 977 C CA . PHE A 1 120 ? 18.649 4.079 -24.244 1.00 56.25 120 PHE A CA 1
ATOM 978 C C . PHE A 1 120 ? 18.740 5.461 -23.592 1.00 56.25 120 PHE A C 1
ATOM 980 O O . PHE A 1 120 ? 19.668 5.754 -22.839 1.00 56.25 120 PHE A O 1
ATOM 987 N N . THR A 1 121 ? 17.796 6.346 -23.890 1.00 66.56 121 THR A N 1
ATOM 988 C CA . THR A 1 121 ? 17.599 7.540 -23.076 1.00 66.56 121 THR A CA 1
ATOM 989 C C . THR A 1 121 ? 17.055 7.085 -21.720 1.00 66.56 121 THR A C 1
ATOM 991 O O . THR A 1 121 ? 15.894 6.696 -21.616 1.00 66.56 121 THR A O 1
ATOM 994 N N . ASP A 1 122 ? 17.920 7.063 -20.707 1.00 82.69 122 ASP A N 1
ATOM 995 C CA . ASP A 1 122 ? 17.638 6.543 -19.363 1.00 82.69 122 ASP A CA 1
ATOM 996 C C . ASP A 1 122 ? 16.829 7.563 -18.539 1.00 82.69 122 ASP A C 1
ATOM 998 O O . ASP A 1 122 ? 17.370 8.329 -17.738 1.00 82.69 122 ASP A O 1
ATOM 1002 N N . TYR A 1 123 ? 15.528 7.647 -18.822 1.00 90.69 123 TYR A N 1
ATOM 1003 C CA . TYR A 1 123 ? 14.562 8.470 -18.094 1.00 90.69 123 TYR A CA 1
ATOM 1004 C C . TYR A 1 123 ? 14.012 7.684 -16.902 1.00 90.69 123 TYR A C 1
ATOM 1006 O O . TYR A 1 123 ? 13.042 6.940 -17.050 1.00 90.69 123 TYR A O 1
ATOM 1014 N N . LYS A 1 124 ? 14.601 7.866 -15.717 1.00 94.12 124 LYS A N 1
ATOM 1015 C CA . LYS A 1 124 ? 14.183 7.172 -14.489 1.00 94.12 124 LYS A CA 1
ATOM 1016 C C . LYS A 1 124 ? 13.291 8.029 -13.613 1.00 94.12 124 LYS A C 1
ATOM 1018 O O . LYS A 1 124 ? 13.478 9.244 -13.521 1.00 94.12 124 LYS A O 1
ATOM 1023 N N . THR A 1 125 ? 12.353 7.385 -12.934 1.00 96.31 125 THR A N 1
ATOM 1024 C CA . THR A 1 125 ? 11.569 8.005 -11.865 1.00 96.31 125 THR A CA 1
ATOM 1025 C C . THR A 1 125 ? 11.764 7.259 -10.555 1.00 96.31 125 THR A C 1
ATOM 1027 O O . THR A 1 125 ? 12.145 6.089 -10.554 1.00 96.31 125 THR A O 1
ATOM 1030 N N . PHE A 1 126 ? 11.510 7.942 -9.441 1.00 97.44 126 PHE A N 1
ATOM 1031 C CA . PHE A 1 126 ? 11.618 7.372 -8.100 1.00 97.44 126 PHE A CA 1
ATOM 1032 C C . PHE A 1 126 ? 10.473 7.862 -7.219 1.00 97.44 126 PHE A C 1
ATOM 1034 O O . PHE A 1 126 ? 10.026 9.006 -7.351 1.00 97.44 126 PHE A O 1
ATOM 1041 N N . LEU A 1 127 ? 10.046 7.000 -6.298 1.00 97.94 127 LEU A N 1
ATOM 1042 C CA . LEU A 1 127 ? 9.164 7.335 -5.188 1.00 97.94 127 LEU A CA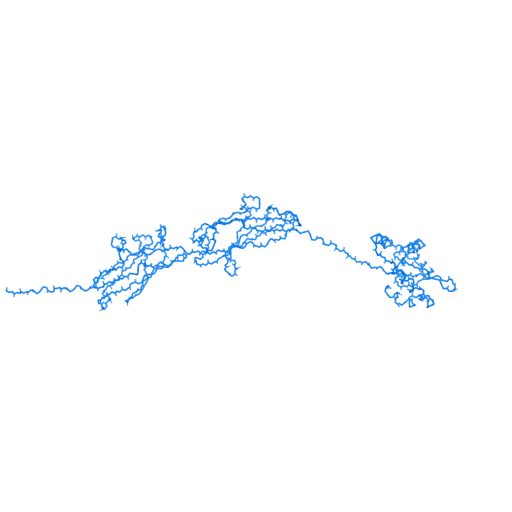 1
ATOM 1043 C C . LEU A 1 127 ? 9.938 7.182 -3.884 1.00 97.94 127 LEU A C 1
ATOM 1045 O O . LEU A 1 127 ? 10.542 6.138 -3.645 1.00 97.94 127 LEU A O 1
ATOM 1049 N N . THR A 1 128 ? 9.878 8.196 -3.028 1.00 97.44 128 THR A N 1
ATOM 1050 C CA . THR A 1 128 ? 10.542 8.158 -1.723 1.00 97.44 128 THR A CA 1
ATOM 1051 C C . THR A 1 128 ? 9.594 8.660 -0.651 1.00 97.44 128 THR A C 1
ATOM 1053 O O . THR A 1 128 ? 9.013 9.741 -0.775 1.00 97.44 128 THR A O 1
ATOM 1056 N N . GLN A 1 129 ? 9.446 7.894 0.427 1.00 96.31 129 GLN A N 1
ATOM 1057 C CA . GLN A 1 129 ? 8.717 8.349 1.603 1.00 96.31 129 GLN A CA 1
ATOM 1058 C C . GLN A 1 129 ? 9.464 9.514 2.265 1.00 96.31 129 GLN A C 1
ATOM 1060 O O . GLN A 1 129 ? 10.670 9.446 2.484 1.00 96.31 129 GLN A O 1
ATOM 1065 N N . ILE A 1 130 ? 8.739 10.583 2.591 1.00 94.69 130 ILE A N 1
ATOM 1066 C CA . ILE A 1 130 ? 9.271 11.742 3.316 1.00 94.69 130 ILE A CA 1
ATOM 1067 C C . ILE A 1 130 ? 8.965 11.618 4.804 1.00 94.69 130 ILE A C 1
ATOM 1069 O O . ILE A 1 130 ? 9.845 11.802 5.640 1.00 94.69 130 ILE A O 1
ATOM 1073 N N . SER A 1 131 ? 7.703 11.361 5.141 1.00 93.62 131 SER A N 1
ATOM 1074 C CA . SER A 1 131 ? 7.252 11.317 6.528 1.00 93.62 131 SER A CA 1
ATOM 1075 C C . SER A 1 131 ? 5.976 10.503 6.674 1.00 93.62 131 SER A C 1
ATOM 1077 O O . SER A 1 131 ? 5.263 10.244 5.703 1.00 93.62 131 SER A O 1
ATOM 1079 N N . GLN A 1 132 ? 5.696 10.112 7.911 1.00 92.25 132 GLN A N 1
ATOM 1080 C CA . GLN A 1 132 ? 4.453 9.470 8.306 1.00 92.25 132 GLN A CA 1
ATOM 1081 C C . GLN A 1 132 ? 4.047 9.924 9.711 1.00 92.25 132 GLN A C 1
ATOM 1083 O O . GLN A 1 132 ? 4.906 10.275 10.522 1.00 92.25 132 GLN A O 1
ATOM 1088 N N . ASN A 1 133 ? 2.743 9.963 9.966 1.00 91.81 133 ASN A N 1
ATOM 1089 C CA . ASN A 1 133 ? 2.145 10.244 11.261 1.00 91.81 133 ASN A CA 1
ATOM 1090 C C . ASN A 1 133 ? 0.957 9.287 11.489 1.00 91.81 133 ASN A C 1
ATOM 1092 O O . ASN A 1 133 ? 0.023 9.324 10.681 1.00 91.81 133 ASN A O 1
ATOM 1096 N N . PRO A 1 134 ? 0.958 8.466 12.551 1.00 90.62 134 PRO A N 1
ATOM 1097 C CA . PRO A 1 134 ? 2.011 8.352 13.568 1.00 90.62 134 PRO A CA 1
ATOM 1098 C C . PRO A 1 134 ? 3.356 7.902 12.976 1.00 90.62 134 PRO A C 1
ATOM 1100 O O . PRO A 1 134 ? 3.407 7.340 11.885 1.00 90.62 134 PRO A O 1
ATOM 1103 N N . SER A 1 135 ? 4.462 8.231 13.648 1.00 84.94 135 SER A N 1
ATOM 1104 C CA . SER A 1 135 ? 5.813 7.990 13.119 1.00 84.94 135 SER A CA 1
ATOM 1105 C C . SER A 1 135 ? 6.177 6.508 13.045 1.00 84.94 135 SER A C 1
ATOM 1107 O O . SER A 1 135 ? 7.006 6.143 12.214 1.00 84.94 135 SER A O 1
ATOM 1109 N N . ASP A 1 136 ? 5.552 5.669 13.874 1.00 76.44 136 ASP A N 1
ATOM 1110 C CA . ASP A 1 136 ? 5.714 4.217 13.877 1.00 76.44 136 ASP A CA 1
ATOM 1111 C C . ASP A 1 136 ? 4.390 3.536 13.490 1.00 76.44 136 ASP A C 1
ATOM 1113 O O . ASP A 1 136 ? 3.464 3.376 14.284 1.00 76.44 136 ASP A O 1
ATOM 1117 N N . PHE A 1 137 ? 4.282 3.154 12.220 1.00 81.69 137 PHE A N 1
ATOM 1118 C CA . PHE A 1 137 ? 3.116 2.463 11.671 1.00 81.69 137 PHE A CA 1
ATOM 1119 C C . PHE A 1 137 ? 2.937 1.026 12.199 1.00 81.69 137 PHE A C 1
ATOM 1121 O O . PHE A 1 137 ? 1.920 0.396 11.903 1.00 81.69 137 PHE A O 1
ATOM 1128 N N . LEU A 1 138 ? 3.882 0.488 12.979 1.00 70.94 138 LEU A N 1
ATOM 1129 C CA . LEU A 1 138 ? 3.802 -0.877 13.503 1.00 70.94 138 LEU A CA 1
ATOM 1130 C C . LEU A 1 138 ? 3.071 -0.964 14.849 1.00 70.94 138 LEU A C 1
ATOM 1132 O O . LEU A 1 138 ? 2.452 -1.994 15.131 1.00 70.94 138 LEU A O 1
ATOM 1136 N N . THR A 1 139 ? 3.109 0.085 15.674 1.00 74.00 139 THR A N 1
ATOM 1137 C CA . THR A 1 139 ? 2.574 0.027 17.048 1.00 74.00 139 THR A CA 1
ATOM 1138 C C . THR A 1 139 ? 1.531 1.084 17.382 1.00 74.00 139 THR A C 1
ATOM 1140 O O . THR A 1 139 ? 0.730 0.846 18.284 1.00 74.00 139 THR A O 1
ATOM 1143 N N . ASP A 1 140 ? 1.483 2.202 16.651 1.00 79.31 140 ASP A N 1
ATOM 1144 C CA . ASP A 1 140 ? 0.797 3.409 17.137 1.00 79.31 140 ASP A CA 1
ATOM 1145 C C . ASP A 1 140 ? -0.519 3.733 16.418 1.00 79.31 140 ASP A C 1
ATOM 1147 O O . ASP A 1 140 ? -1.112 4.776 16.679 1.00 79.31 140 ASP A O 1
ATOM 1151 N N . ILE A 1 141 ? -0.988 2.880 15.502 1.00 93.88 141 ILE A N 1
ATOM 1152 C CA . ILE A 1 141 ? -2.236 3.131 14.770 1.00 93.88 141 ILE A CA 1
ATOM 1153 C C . ILE A 1 141 ? -3.359 2.324 15.398 1.00 93.88 141 ILE A C 1
ATOM 1155 O O . ILE A 1 141 ? -3.458 1.119 15.178 1.00 93.88 141 ILE A O 1
ATOM 1159 N N . TYR A 1 142 ? -4.255 2.984 16.114 1.00 94.25 142 TYR A N 1
ATOM 1160 C CA . TYR A 1 142 ? -5.505 2.397 16.568 1.00 94.25 142 TYR A CA 1
ATOM 1161 C C . TYR A 1 142 ? -6.613 2.594 15.530 1.00 94.25 142 TYR A C 1
ATOM 1163 O O . TYR A 1 142 ? -6.586 3.464 14.650 1.00 94.25 142 TYR A O 1
ATOM 1171 N N . TRP A 1 143 ? -7.634 1.751 15.609 1.00 95.12 143 TRP A N 1
ATOM 1172 C CA . TRP A 1 143 ? -8.842 1.947 14.825 1.00 95.12 143 TRP A CA 1
ATOM 1173 C C . TRP A 1 143 ? -9.512 3.288 15.191 1.00 95.12 143 TRP A C 1
ATOM 1175 O O . TRP A 1 143 ? -9.668 3.598 16.368 1.00 95.12 143 TRP A O 1
ATOM 1185 N N . ARG A 1 144 ? -9.940 4.054 14.175 1.00 93.44 144 ARG A N 1
ATOM 1186 C CA . ARG A 1 144 ? -10.369 5.475 14.196 1.00 93.44 144 ARG A CA 1
ATOM 1187 C C . ARG A 1 144 ? -9.264 6.526 14.212 1.00 93.44 144 ARG A C 1
ATOM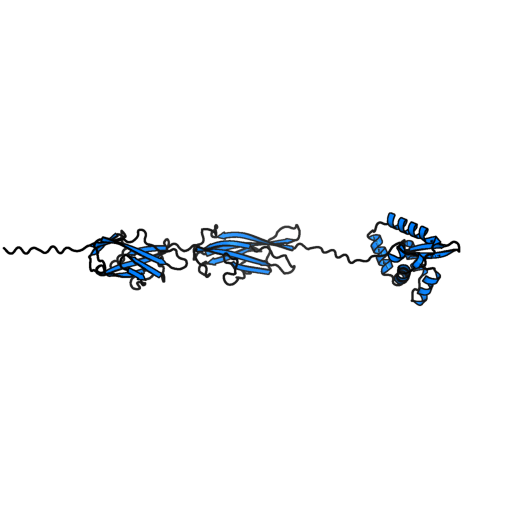 1189 O O . ARG A 1 144 ? -9.597 7.711 14.137 1.00 93.44 144 ARG A O 1
ATOM 1196 N N . ASP A 1 145 ? -7.995 6.144 14.224 1.00 93.81 145 ASP A N 1
ATOM 1197 C CA . ASP A 1 145 ? -6.930 7.130 14.080 1.00 93.81 145 ASP A CA 1
ATOM 1198 C C . ASP A 1 145 ? -6.875 7.703 12.663 1.00 93.81 145 ASP A C 1
ATOM 1200 O O . ASP A 1 145 ? -7.190 7.039 11.668 1.00 93.81 145 ASP A O 1
ATOM 1204 N N . ASN A 1 146 ? -6.464 8.968 12.585 1.00 95.75 146 ASN A N 1
ATOM 1205 C CA . ASN A 1 146 ? -6.090 9.598 11.328 1.00 95.75 146 ASN A CA 1
ATOM 1206 C C . ASN A 1 146 ? -4.621 9.293 11.048 1.00 95.75 146 ASN A C 1
ATOM 1208 O O . ASN A 1 146 ? -3.744 9.671 11.823 1.00 95.75 146 ASN A O 1
ATOM 1212 N N . VAL A 1 147 ? -4.370 8.655 9.915 1.00 96.12 147 VAL A N 1
ATOM 1213 C CA . VAL A 1 147 ? -3.040 8.299 9.443 1.00 96.12 147 VAL A CA 1
ATOM 1214 C C . VAL A 1 147 ? -2.697 9.199 8.271 1.00 96.12 147 VAL A C 1
ATOM 1216 O O . VAL A 1 147 ? -3.453 9.286 7.304 1.00 96.12 147 VAL A O 1
ATOM 1219 N N . THR A 1 148 ? -1.547 9.859 8.352 1.00 96.31 148 THR A N 1
ATOM 1220 C CA . THR A 1 148 ? -1.017 10.713 7.289 1.00 96.31 148 THR A CA 1
ATOM 1221 C C . THR A 1 148 ? 0.322 10.172 6.834 1.00 96.31 148 THR A C 1
ATOM 1223 O O . THR A 1 148 ? 1.200 9.923 7.655 1.00 96.31 148 THR A O 1
ATOM 1226 N N . PHE A 1 149 ? 0.530 10.063 5.529 1.00 95.75 149 PHE A N 1
ATOM 1227 C CA . PHE A 1 149 ? 1.853 9.812 4.966 1.00 95.75 149 PHE A CA 1
ATOM 1228 C C . PHE A 1 149 ? 2.151 10.834 3.873 1.00 95.75 149 PHE A C 1
ATOM 1230 O O . PHE A 1 149 ? 1.259 11.352 3.197 1.00 95.75 149 PHE A O 1
ATOM 1237 N N . THR A 1 150 ? 3.433 11.142 3.726 1.00 97.44 150 THR A N 1
ATOM 1238 C CA . THR A 1 150 ? 3.947 12.094 2.747 1.00 97.44 150 THR A CA 1
ATOM 1239 C C . THR A 1 150 ? 5.067 11.430 1.970 1.00 97.44 150 THR A C 1
ATOM 1241 O O . THR A 1 150 ? 5.949 10.798 2.552 1.00 97.44 150 THR A O 1
ATOM 1244 N N . PHE A 1 151 ? 5.059 11.589 0.655 1.00 97.88 151 PHE A N 1
ATOM 1245 C CA . PHE A 1 151 ? 6.069 11.035 -0.239 1.00 97.88 151 PHE A CA 1
ATOM 1246 C C . PHE A 1 151 ? 6.396 12.031 -1.344 1.00 97.88 151 PHE A C 1
ATOM 1248 O O . PHE A 1 151 ? 5.633 12.964 -1.610 1.00 97.88 151 PHE A O 1
ATOM 1255 N N . ASN A 1 152 ? 7.545 11.843 -1.984 1.00 98.19 152 ASN A N 1
ATOM 1256 C CA . ASN A 1 152 ? 7.903 12.584 -3.176 1.00 98.19 152 ASN A CA 1
ATOM 1257 C C . ASN A 1 152 ? 8.048 11.687 -4.401 1.00 98.19 152 ASN A C 1
ATOM 1259 O O . ASN A 1 152 ? 8.317 10.492 -4.305 1.00 98.19 152 ASN A O 1
ATOM 1263 N N . PHE A 1 153 ? 7.854 12.314 -5.554 1.00 98.25 153 PHE A N 1
ATOM 1264 C CA . PHE A 1 153 ? 8.120 11.780 -6.871 1.00 98.25 153 PHE A CA 1
ATOM 1265 C C . PHE A 1 153 ? 9.247 12.594 -7.501 1.00 98.25 153 PHE A C 1
ATOM 1267 O O . PHE A 1 153 ? 9.178 13.825 -7.610 1.00 98.25 153 PHE A O 1
ATOM 1274 N N . THR A 1 154 ? 10.297 11.903 -7.923 1.00 97.94 154 THR A N 1
ATOM 1275 C CA . THR A 1 154 ? 11.465 12.523 -8.547 1.00 97.94 154 THR A CA 1
ATOM 1276 C C . THR A 1 154 ? 11.785 11.874 -9.884 1.00 97.94 154 THR A C 1
ATOM 1278 O O . THR A 1 154 ? 11.351 10.765 -10.190 1.00 97.94 154 THR A O 1
ATOM 1281 N N . THR A 1 155 ? 12.532 12.597 -10.708 1.00 96.62 155 THR A N 1
ATOM 1282 C CA . THR A 1 155 ? 12.971 12.179 -12.040 1.00 96.62 155 THR A CA 1
ATOM 1283 C C . THR A 1 155 ? 14.471 12.392 -12.188 1.00 96.62 155 THR A C 1
ATOM 1285 O O . THR A 1 155 ? 14.982 13.403 -11.706 1.00 96.62 155 THR A O 1
ATOM 1288 N N . SER A 1 156 ? 15.160 11.512 -12.914 1.00 95.06 156 SER A N 1
ATOM 1289 C CA . SER A 1 156 ? 16.542 11.720 -13.364 1.00 95.06 156 SER A CA 1
ATOM 1290 C C . SER A 1 156 ? 16.705 11.342 -14.831 1.00 95.06 156 SER A C 1
ATOM 1292 O O . SER A 1 156 ? 16.259 10.278 -15.261 1.00 95.06 156 SER A O 1
ATOM 1294 N N . PHE A 1 157 ? 17.379 12.196 -15.593 1.00 92.00 157 PHE A N 1
ATOM 1295 C CA . PHE A 1 157 ? 17.771 11.892 -16.965 1.00 92.00 157 PHE A CA 1
ATOM 1296 C C . PHE A 1 157 ? 19.244 11.485 -16.989 1.00 92.00 157 PHE A C 1
ATOM 1298 O O . PHE A 1 157 ? 20.104 12.296 -16.644 1.00 92.00 157 PHE A O 1
ATOM 1305 N N . GLN A 1 158 ? 19.535 10.248 -17.401 1.00 86.62 158 GLN A N 1
ATOM 1306 C CA . GLN A 1 158 ? 20.891 9.686 -17.403 1.00 86.62 158 GLN A CA 1
ATOM 1307 C C . GLN A 1 158 ? 21.556 9.812 -16.014 1.00 86.62 158 GLN A C 1
ATOM 1309 O O . GLN A 1 158 ? 20.912 9.582 -14.994 1.00 86.62 158 GLN A O 1
ATOM 1314 N N . LEU A 1 159 ? 22.836 10.197 -15.966 1.00 84.19 159 LEU A N 1
ATOM 1315 C CA . LEU A 1 159 ? 23.581 10.504 -14.736 1.00 84.19 159 LEU A CA 1
ATOM 1316 C C . LEU A 1 159 ? 23.351 11.948 -14.245 1.00 84.19 159 LEU A C 1
ATOM 1318 O O . LEU A 1 159 ? 24.167 12.498 -13.508 1.00 84.19 159 LEU A O 1
ATOM 1322 N N . GLY A 1 160 ? 22.276 12.590 -14.703 1.00 89.12 160 GLY A N 1
ATOM 1323 C CA . GLY A 1 160 ? 21.887 13.923 -14.267 1.00 89.12 160 GLY A CA 1
ATOM 1324 C C . GLY A 1 160 ? 21.366 13.954 -12.825 1.00 89.12 160 GLY A C 1
ATOM 1325 O O . GLY A 1 160 ? 21.144 12.912 -12.204 1.00 89.12 160 GLY A O 1
ATOM 1326 N N . PRO A 1 161 ? 21.138 15.159 -12.278 1.00 93.94 161 PRO A N 1
ATOM 1327 C CA . PRO A 1 161 ? 20.602 15.313 -10.933 1.00 93.94 161 PRO A CA 1
ATOM 1328 C C . PRO A 1 161 ? 19.190 14.722 -10.819 1.00 93.94 161 PRO A C 1
ATOM 1330 O O . PRO A 1 161 ? 18.376 14.828 -11.740 1.00 93.94 161 PRO A O 1
ATOM 1333 N N . ILE A 1 162 ? 18.892 14.146 -9.654 1.00 96.00 162 ILE A N 1
ATOM 1334 C CA . ILE A 1 162 ? 17.533 13.759 -9.267 1.00 96.00 162 ILE A CA 1
ATOM 1335 C C . ILE A 1 162 ? 16.785 15.033 -8.870 1.00 96.00 162 ILE A C 1
ATOM 1337 O O . ILE A 1 162 ? 17.217 15.756 -7.972 1.00 96.00 162 ILE A O 1
ATOM 1341 N N . ILE A 1 163 ? 15.668 15.314 -9.536 1.00 97.19 163 ILE A N 1
ATOM 1342 C CA . ILE A 1 163 ? 14.855 16.512 -9.293 1.00 97.19 163 ILE A CA 1
ATOM 1343 C C . ILE A 1 163 ? 13.402 16.141 -9.006 1.00 97.19 163 ILE A C 1
ATOM 1345 O O . ILE A 1 163 ? 12.882 15.173 -9.560 1.00 97.19 163 ILE A O 1
ATOM 1349 N N . LEU A 1 164 ? 12.732 16.926 -8.159 1.00 97.44 164 LEU A N 1
ATOM 1350 C CA . LEU A 1 164 ? 11.291 16.802 -7.921 1.00 97.44 164 LEU A CA 1
ATOM 1351 C C . LEU A 1 164 ? 10.507 17.019 -9.216 1.00 97.44 164 LEU A C 1
ATOM 1353 O O . LEU A 1 164 ? 10.849 17.876 -10.034 1.00 97.44 164 LEU A O 1
ATOM 1357 N N . SER A 1 165 ? 9.441 16.247 -9.407 1.00 96.50 165 SER A N 1
ATOM 1358 C CA . SER A 1 165 ? 8.611 16.363 -10.600 1.00 96.50 165 SER A CA 1
ATOM 1359 C C . SER A 1 165 ? 7.179 15.910 -10.365 1.00 96.50 165 SER A C 1
ATOM 1361 O O . SER A 1 165 ? 6.902 15.159 -9.439 1.00 96.50 165 SER A O 1
ATOM 1363 N N . HIS A 1 166 ? 6.262 16.325 -11.236 1.00 96.44 166 HIS A N 1
ATOM 1364 C CA . HIS A 1 166 ? 4.906 15.789 -11.228 1.00 96.44 166 HIS A CA 1
ATOM 1365 C C . HIS A 1 166 ? 4.831 14.487 -12.043 1.00 96.44 166 HIS A C 1
ATOM 1367 O O . HIS A 1 166 ? 5.289 14.470 -13.194 1.00 96.44 166 HIS A O 1
ATOM 1373 N N . PRO A 1 167 ? 4.260 13.406 -11.485 1.00 96.69 167 PRO A N 1
ATOM 1374 C CA . PRO A 1 167 ? 3.830 12.262 -12.267 1.00 96.69 167 PRO A CA 1
ATOM 1375 C C . PRO A 1 167 ? 2.608 12.615 -13.133 1.00 96.69 167 PRO A C 1
ATOM 1377 O O . PRO A 1 167 ? 1.878 13.565 -12.858 1.00 96.69 167 PRO A O 1
ATOM 1380 N N . THR A 1 168 ? 2.368 11.819 -14.173 1.00 96.38 168 THR A N 1
ATOM 1381 C CA . THR A 1 168 ? 1.120 11.829 -14.952 1.00 96.38 168 THR A CA 1
ATOM 1382 C C . THR A 1 168 ? 0.003 11.104 -14.199 1.00 96.38 168 THR A C 1
ATOM 1384 O O . THR A 1 168 ? -1.151 11.520 -14.252 1.00 96.38 168 THR A O 1
ATOM 1387 N N . THR A 1 169 ? 0.334 10.026 -13.483 1.00 96.94 169 THR A N 1
ATOM 1388 C CA . THR A 1 169 ? -0.605 9.295 -12.624 1.00 96.94 169 THR A CA 1
ATOM 1389 C C . THR A 1 169 ? 0.028 9.005 -11.275 1.00 96.94 169 THR A C 1
ATOM 1391 O O . THR A 1 169 ? 1.219 8.712 -11.193 1.00 96.94 169 THR A O 1
ATOM 1394 N N . VAL A 1 170 ? -0.772 9.060 -10.214 1.00 97.88 170 VAL A N 1
ATOM 1395 C CA . VAL A 1 170 ? -0.375 8.586 -8.889 1.00 97.88 170 VAL A CA 1
ATOM 1396 C C . VAL A 1 170 ? -1.594 7.996 -8.190 1.00 97.88 170 VAL A C 1
ATOM 1398 O O . VAL A 1 170 ? -2.654 8.619 -8.127 1.00 97.88 170 VAL A O 1
ATOM 1401 N N . ILE A 1 171 ? -1.468 6.754 -7.742 1.00 98.38 171 ILE A N 1
ATOM 1402 C CA . ILE A 1 171 ? -2.567 5.938 -7.234 1.00 98.38 171 ILE A CA 1
ATOM 1403 C C . ILE A 1 171 ? -2.115 5.289 -5.934 1.00 98.38 171 ILE A C 1
ATOM 1405 O O . ILE A 1 171 ? -1.028 4.721 -5.870 1.00 98.38 171 ILE A O 1
ATOM 1409 N N . LEU A 1 172 ? -2.971 5.348 -4.923 1.00 98.38 172 LEU A N 1
ATOM 1410 C CA . LEU A 1 172 ? -2.850 4.566 -3.706 1.00 98.38 172 LEU A CA 1
ATOM 1411 C C . LEU A 1 172 ? -3.767 3.350 -3.774 1.00 98.38 172 LEU A C 1
ATOM 1413 O O . LEU A 1 172 ? -4.919 3.453 -4.191 1.00 98.38 172 LEU A O 1
ATOM 1417 N N . GLN A 1 173 ? -3.267 2.216 -3.306 1.00 98.38 173 GLN A N 1
ATOM 1418 C CA . GLN A 1 173 ? -4.032 1.002 -3.079 1.00 98.38 173 GLN A CA 1
ATOM 1419 C C . GLN A 1 173 ? -3.662 0.452 -1.703 1.00 98.38 173 GLN A C 1
ATOM 1421 O O . GLN A 1 173 ? -2.482 0.288 -1.398 1.00 98.38 173 GLN A O 1
ATOM 1426 N N . PHE A 1 174 ? -4.662 0.148 -0.880 1.00 98.00 174 PHE A N 1
ATOM 1427 C CA . PHE A 1 174 ? -4.431 -0.647 0.323 1.00 98.00 174 PHE A CA 1
ATOM 1428 C C . PHE A 1 174 ? -4.371 -2.123 -0.054 1.00 98.00 174 PHE A C 1
ATOM 1430 O O . PHE A 1 174 ? -5.151 -2.561 -0.906 1.00 98.00 174 PHE A O 1
ATOM 1437 N N . LEU A 1 175 ? -3.461 -2.871 0.561 1.00 97.94 175 LEU A N 1
ATOM 1438 C CA . LEU A 1 175 ? -3.309 -4.310 0.367 1.00 97.94 175 LEU A CA 1
ATOM 1439 C C . LEU A 1 175 ? -3.382 -5.044 1.712 1.00 97.94 175 LEU A C 1
ATOM 1441 O O . LEU A 1 175 ? -2.998 -4.482 2.739 1.00 97.94 175 LEU A O 1
ATOM 1445 N N . ASP A 1 176 ? -3.853 -6.287 1.703 1.00 96.75 176 ASP A N 1
ATOM 1446 C CA . ASP A 1 176 ? -3.755 -7.195 2.855 1.00 96.75 176 ASP A CA 1
ATOM 1447 C C . ASP A 1 176 ? -2.338 -7.796 3.002 1.00 96.75 176 ASP A C 1
ATOM 1449 O O . ASP A 1 176 ? -1.440 -7.516 2.202 1.00 96.75 176 ASP A O 1
ATOM 1453 N N . GLU A 1 177 ? -2.114 -8.638 4.020 1.00 94.94 177 GLU A N 1
ATOM 1454 C CA . GLU A 1 177 ? -0.817 -9.307 4.235 1.00 94.94 177 GLU A CA 1
ATOM 1455 C C . GLU A 1 177 ? -0.400 -10.237 3.080 1.00 94.94 177 GLU A C 1
ATOM 1457 O O . GLU A 1 177 ? 0.785 -10.518 2.906 1.00 94.94 177 GLU A O 1
ATOM 1462 N N . SER A 1 178 ? -1.358 -10.690 2.266 1.00 96.88 178 SER A N 1
ATOM 1463 C CA . SER A 1 178 ? -1.128 -11.501 1.064 1.00 96.88 178 SER A CA 1
ATOM 1464 C C . SER A 1 178 ? -0.941 -10.653 -0.202 1.00 96.88 178 SER A C 1
ATOM 1466 O O . SER A 1 178 ? -0.877 -11.203 -1.301 1.00 96.88 178 SER A O 1
ATOM 1468 N N . LEU A 1 179 ? -0.832 -9.326 -0.056 1.00 96.56 179 LEU A N 1
ATOM 1469 C CA . LEU A 1 179 ? -0.703 -8.336 -1.128 1.00 96.56 179 LEU A CA 1
ATOM 1470 C C . LEU A 1 179 ? -1.906 -8.275 -2.087 1.00 96.56 179 LEU A C 1
ATOM 1472 O O . LEU A 1 179 ? -1.783 -7.769 -3.205 1.00 96.56 179 LEU A O 1
ATOM 1476 N N . ASN A 1 180 ? -3.084 -8.741 -1.664 1.00 97.38 180 ASN A N 1
ATOM 1477 C CA . ASN A 1 180 ? -4.316 -8.566 -2.431 1.00 97.38 180 ASN A CA 1
ATOM 1478 C C . ASN A 1 180 ? -4.915 -7.185 -2.174 1.00 97.38 180 ASN A C 1
ATOM 1480 O O . ASN A 1 180 ? -4.842 -6.659 -1.066 1.00 97.38 180 ASN A O 1
ATOM 1484 N N . ALA A 1 181 ? -5.565 -6.615 -3.190 1.00 97.31 181 ALA A N 1
ATOM 1485 C CA . ALA A 1 181 ? -6.238 -5.326 -3.073 1.00 97.31 181 ALA A CA 1
ATOM 1486 C C . ALA A 1 181 ? -7.337 -5.345 -1.998 1.00 97.31 181 ALA A C 1
ATOM 1488 O O . ALA A 1 181 ? -8.309 -6.096 -2.089 1.00 97.31 181 ALA A O 1
ATOM 1489 N N . TYR A 1 182 ? -7.200 -4.459 -1.014 1.00 96.50 182 TYR A N 1
ATOM 1490 C CA . TYR A 1 182 ? -8.155 -4.242 0.061 1.00 96.50 182 TYR A CA 1
ATOM 1491 C C . TYR A 1 182 ? -8.957 -2.959 -0.193 1.00 96.50 182 TYR A C 1
ATOM 1493 O O . TYR A 1 182 ? -8.573 -1.860 0.208 1.00 96.50 182 TYR A O 1
ATOM 1501 N N . GLY A 1 183 ? -10.078 -3.095 -0.903 1.00 95.38 183 GLY A N 1
ATOM 1502 C CA . GLY A 1 183 ? -10.927 -1.967 -1.296 1.00 95.38 183 GLY A CA 1
ATOM 1503 C C . GLY A 1 183 ? -10.476 -1.257 -2.584 1.00 95.38 183 GLY A C 1
ATOM 1504 O O . GLY A 1 183 ? -9.556 -1.717 -3.264 1.00 95.38 183 GLY A O 1
ATOM 1505 N N . PRO A 1 184 ? -11.159 -0.164 -2.972 1.00 96.56 184 PRO A N 1
ATOM 1506 C CA . PRO A 1 184 ? -10.876 0.559 -4.209 1.00 96.56 184 PRO A CA 1
ATOM 1507 C C . PRO A 1 184 ? -9.576 1.369 -4.126 1.00 96.56 184 PRO A C 1
ATOM 1509 O O . PRO A 1 184 ? -9.157 1.799 -3.052 1.00 96.56 184 PRO A O 1
ATOM 1512 N N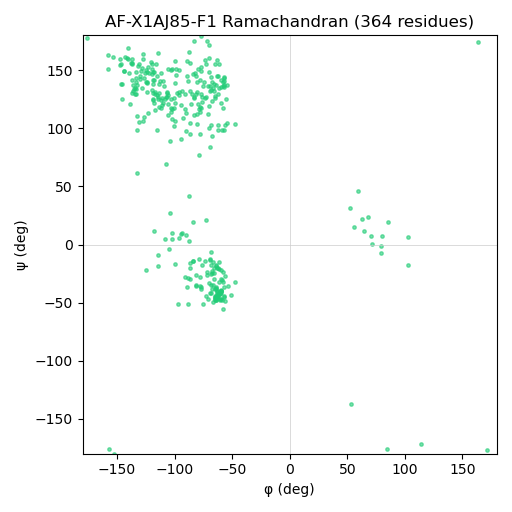 . SER A 1 185 ? -8.980 1.635 -5.287 1.00 97.50 185 SER A N 1
ATOM 1513 C CA . SER A 1 185 ? -7.825 2.520 -5.391 1.00 97.50 185 SER A CA 1
ATOM 1514 C C . SER A 1 185 ? -8.220 3.998 -5.296 1.00 97.50 185 SER A C 1
ATOM 1516 O O . SER A 1 185 ? -9.336 4.398 -5.639 1.00 97.50 185 SER A O 1
ATOM 1518 N N . ILE A 1 186 ? -7.287 4.828 -4.833 1.00 97.94 186 ILE A N 1
ATOM 1519 C CA . ILE A 1 186 ? -7.480 6.261 -4.600 1.00 97.94 186 ILE A CA 1
ATOM 1520 C C . ILE A 1 186 ? -6.522 7.036 -5.501 1.00 97.94 186 ILE A C 1
ATOM 1522 O O . ILE A 1 186 ? -5.307 6.857 -5.435 1.00 97.94 186 ILE A O 1
ATOM 1526 N N . ASN A 1 187 ? -7.054 7.913 -6.351 1.00 98.06 187 ASN A N 1
ATOM 1527 C CA . ASN A 1 187 ? -6.230 8.773 -7.196 1.00 98.06 187 ASN A CA 1
ATOM 1528 C C . ASN A 1 187 ? -5.681 9.948 -6.375 1.00 98.06 187 ASN A C 1
ATOM 1530 O O . ASN A 1 187 ? -6.447 10.778 -5.886 1.00 98.06 187 ASN A O 1
ATOM 1534 N N . LEU A 1 188 ? -4.355 10.032 -6.258 1.00 97.44 188 LEU A N 1
ATOM 1535 C CA . LEU A 1 188 ? -3.675 11.042 -5.449 1.00 97.44 188 LEU A CA 1
ATOM 1536 C C . LEU A 1 188 ? -3.208 12.269 -6.252 1.00 97.44 188 LEU A C 1
ATOM 1538 O O . LEU A 1 188 ? -2.532 13.133 -5.698 1.00 97.44 188 LEU A O 1
ATOM 1542 N N . ILE A 1 189 ? -3.540 12.384 -7.544 1.00 96.12 189 ILE A N 1
ATOM 1543 C CA . ILE A 1 189 ? -2.947 13.412 -8.422 1.00 96.12 189 ILE A CA 1
ATOM 1544 C C . ILE A 1 189 ? -3.211 14.848 -7.946 1.00 96.12 189 ILE A C 1
ATOM 1546 O O . ILE A 1 189 ? -2.360 15.713 -8.132 1.00 96.12 189 ILE A O 1
ATOM 1550 N N . ASN A 1 190 ? -4.341 15.071 -7.268 1.00 95.31 190 ASN A N 1
ATOM 1551 C CA . ASN A 1 190 ? -4.764 16.372 -6.737 1.00 95.31 190 ASN A CA 1
ATOM 1552 C C . ASN A 1 190 ? -4.369 16.602 -5.263 1.00 95.31 190 ASN A C 1
ATOM 1554 O O . ASN A 1 190 ? -4.828 17.563 -4.654 1.00 95.31 190 ASN A O 1
ATOM 1558 N N . TYR A 1 191 ? -3.555 15.720 -4.675 1.00 95.25 191 TYR A N 1
ATOM 1559 C CA . TYR A 1 191 ? -3.113 15.789 -3.274 1.00 95.25 191 TYR A CA 1
ATOM 1560 C C . TYR A 1 191 ? -1.660 16.276 -3.146 1.00 95.25 191 TYR A C 1
ATOM 1562 O O . TYR A 1 191 ? -0.937 15.920 -2.212 1.00 95.25 191 TYR A O 1
ATOM 1570 N N . ASN A 1 192 ? -1.190 17.062 -4.115 1.00 93.75 192 ASN A N 1
ATOM 1571 C CA . ASN A 1 192 ? 0.145 17.637 -4.084 1.00 93.75 192 ASN A CA 1
ATOM 1572 C C . ASN A 1 192 ? 0.198 18.830 -3.116 1.00 93.75 192 ASN A C 1
ATOM 1574 O O . ASN A 1 192 ? -0.595 19.762 -3.210 1.00 93.75 192 ASN A O 1
ATOM 1578 N N . THR A 1 193 ? 1.173 18.838 -2.212 1.00 92.50 193 THR A N 1
ATOM 1579 C CA . THR A 1 193 ? 1.441 19.987 -1.329 1.00 92.50 193 THR A CA 1
ATOM 1580 C C . THR A 1 193 ? 2.450 20.948 -1.951 1.00 92.50 193 THR A C 1
ATOM 1582 O O . THR A 1 193 ? 2.427 22.147 -1.689 1.00 92.50 193 THR A O 1
ATOM 1585 N N . SER A 1 194 ? 3.337 20.429 -2.801 1.00 95.38 194 SER A N 1
ATOM 1586 C CA . SER A 1 194 ? 4.268 21.198 -3.627 1.00 95.38 194 SER A CA 1
ATOM 1587 C C . SER A 1 194 ? 4.697 20.368 -4.843 1.00 95.38 194 SER A C 1
ATOM 1589 O O . SER A 1 194 ? 4.170 19.276 -5.077 1.00 95.38 194 SER A O 1
ATOM 1591 N N . MET A 1 195 ? 5.610 20.887 -5.669 1.00 95.50 195 MET A N 1
ATOM 1592 C CA . MET A 1 195 ? 6.060 20.180 -6.869 1.00 95.50 195 MET A CA 1
ATOM 1593 C C . MET A 1 195 ? 6.642 18.810 -6.509 1.00 95.50 195 MET A C 1
ATOM 1595 O O . MET A 1 195 ? 7.643 18.721 -5.805 1.00 95.50 195 MET A O 1
ATOM 1599 N N . GLY A 1 196 ? 6.005 17.749 -7.007 1.00 95.38 196 GLY A N 1
ATOM 1600 C CA . GLY A 1 196 ? 6.415 16.371 -6.757 1.00 95.38 196 GLY A CA 1
ATOM 1601 C C . GLY A 1 196 ? 6.316 15.902 -5.308 1.00 95.38 196 GLY A C 1
ATOM 1602 O O . GLY A 1 196 ? 6.847 14.840 -5.023 1.00 95.38 196 GLY A O 1
ATOM 1603 N N . ILE A 1 197 ? 5.662 16.633 -4.401 1.00 97.75 197 ILE A N 1
ATOM 1604 C CA . ILE A 1 197 ? 5.434 16.199 -3.013 1.00 97.75 197 ILE A CA 1
ATOM 1605 C C . ILE A 1 197 ? 3.937 16.031 -2.789 1.00 97.75 197 ILE A C 1
ATOM 1607 O O . ILE A 1 197 ? 3.155 16.942 -3.062 1.00 97.75 197 ILE A O 1
ATOM 1611 N N . TYR A 1 198 ? 3.559 14.872 -2.265 1.00 98.25 198 TYR A N 1
ATOM 1612 C CA . TYR A 1 198 ? 2.183 14.447 -2.057 1.00 98.25 198 TYR A CA 1
ATOM 1613 C C . TYR A 1 198 ? 1.970 14.087 -0.594 1.00 98.25 198 TYR A C 1
ATOM 1615 O O . TYR A 1 198 ? 2.836 13.464 0.019 1.00 98.25 198 TYR A O 1
ATOM 1623 N N . SER A 1 199 ? 0.820 14.470 -0.043 1.00 97.69 199 SER A N 1
ATOM 1624 C CA . SER A 1 199 ? 0.424 14.123 1.321 1.00 97.69 199 SER A CA 1
ATOM 1625 C C . SER A 1 199 ? -1.032 13.687 1.330 1.00 97.69 199 SER A C 1
ATOM 1627 O O . SER A 1 199 ? -1.885 14.349 0.740 1.00 97.69 199 SER A O 1
ATOM 1629 N N . TYR A 1 200 ? -1.316 12.563 1.977 1.00 97.69 200 TYR A N 1
ATOM 1630 C CA . TYR A 1 200 ? -2.664 12.023 2.068 1.00 97.69 200 TYR A CA 1
ATOM 1631 C C . TYR A 1 200 ? -2.945 11.571 3.496 1.00 97.69 200 TYR A C 1
ATOM 1633 O O . TYR A 1 200 ? -2.119 10.901 4.118 1.00 97.69 200 TYR A O 1
ATOM 1641 N N . THR A 1 201 ? -4.123 11.950 3.989 1.00 97.38 201 THR A N 1
ATOM 1642 C CA . THR A 1 201 ? -4.629 11.580 5.308 1.00 97.38 201 THR A CA 1
ATOM 1643 C C . THR A 1 201 ? -5.896 10.760 5.139 1.00 97.38 201 THR A C 1
ATOM 1645 O O . THR A 1 201 ? -6.812 11.179 4.430 1.00 97.38 201 THR A O 1
ATOM 1648 N N . PHE A 1 202 ? -5.976 9.625 5.825 1.00 96.81 202 PHE A N 1
ATOM 1649 C CA . PHE A 1 202 ? -7.187 8.817 5.914 1.00 96.81 202 PHE A CA 1
ATOM 1650 C C . PHE A 1 202 ? -7.487 8.463 7.365 1.00 96.81 202 PHE A C 1
ATOM 1652 O O . PHE A 1 202 ? -6.587 8.408 8.199 1.00 96.81 202 PHE A O 1
ATOM 1659 N N . ASN A 1 203 ? -8.755 8.196 7.661 1.00 96.62 203 ASN A N 1
ATOM 1660 C CA . ASN A 1 203 ? -9.147 7.641 8.946 1.00 96.62 203 ASN A CA 1
ATOM 1661 C C . ASN A 1 203 ? -9.288 6.119 8.831 1.00 96.62 203 ASN A C 1
ATOM 1663 O O . ASN A 1 203 ? -9.981 5.632 7.935 1.00 96.62 203 ASN A O 1
ATOM 1667 N N . THR A 1 204 ? -8.691 5.355 9.745 1.00 95.56 204 THR A N 1
ATOM 1668 C CA . THR A 1 204 ? -8.744 3.882 9.692 1.00 95.56 204 THR A CA 1
ATOM 1669 C C . THR A 1 204 ? -10.160 3.316 9.816 1.00 95.56 204 THR A C 1
ATOM 1671 O O . THR A 1 204 ? -10.389 2.195 9.380 1.00 95.56 204 THR A O 1
ATOM 1674 N N . SER A 1 205 ? -11.124 4.078 10.349 1.00 93.31 205 SER A N 1
ATOM 1675 C CA . SER A 1 205 ? -12.534 3.666 10.437 1.00 93.31 205 SER A CA 1
ATOM 1676 C C . SER A 1 205 ? -13.377 3.977 9.199 1.00 93.31 205 SER A C 1
ATOM 1678 O O . SER A 1 205 ? -14.460 3.417 9.045 1.00 93.31 205 SER A O 1
ATOM 1680 N N . GLN A 1 206 ? -12.901 4.857 8.310 1.00 93.50 206 GLN A N 1
ATOM 1681 C CA . GLN A 1 206 ? -13.546 5.106 7.011 1.00 93.50 206 GLN A CA 1
ATOM 1682 C C . GLN A 1 206 ? -13.271 3.978 6.015 1.00 93.50 206 GLN A C 1
ATOM 1684 O O . GLN A 1 206 ? -13.963 3.840 5.008 1.00 93.50 206 GLN A O 1
ATOM 1689 N N . LEU A 1 207 ? -12.249 3.183 6.308 1.00 90.62 207 LEU A N 1
ATOM 1690 C CA . LEU A 1 207 ? -11.858 2.006 5.565 1.00 90.62 207 LEU A CA 1
ATOM 1691 C C . LEU A 1 207 ? -12.329 0.784 6.355 1.00 90.62 20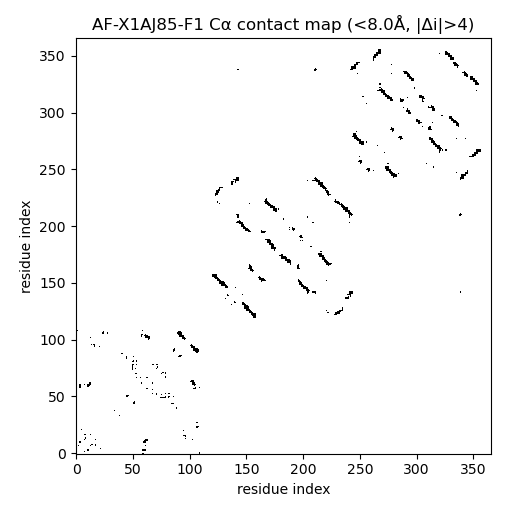7 LEU A C 1
ATOM 1693 O O . LEU A 1 207 ? -12.431 0.823 7.580 1.00 90.62 207 LEU A O 1
ATOM 1697 N N . SER A 1 208 ? -12.641 -0.314 5.672 1.00 91.69 208 SER A N 1
ATOM 1698 C CA . SER A 1 208 ? -13.183 -1.517 6.322 1.00 91.69 208 SER A CA 1
ATOM 1699 C C . SER A 1 208 ? -12.149 -2.299 7.144 1.00 91.69 208 SER A C 1
ATOM 1701 O O . SER A 1 208 ? -12.369 -3.475 7.408 1.00 91.69 208 SER A O 1
ATOM 1703 N N . PHE A 1 209 ? -11.042 -1.670 7.554 1.00 94.81 209 PHE A N 1
ATOM 1704 C CA . PHE A 1 209 ? -9.965 -2.325 8.281 1.00 94.81 209 PHE A CA 1
ATOM 1705 C C . PHE A 1 209 ? -10.448 -2.990 9.567 1.00 94.81 209 PHE A C 1
ATOM 1707 O O . PHE A 1 209 ? -11.302 -2.479 10.301 1.00 94.81 209 PHE A O 1
ATOM 1714 N N . ILE A 1 210 ? -9.827 -4.132 9.833 1.00 94.12 210 ILE A N 1
ATOM 1715 C CA . ILE A 1 210 ? -10.022 -4.949 11.019 1.00 94.12 210 ILE A CA 1
ATOM 1716 C C . ILE A 1 210 ? -8.873 -4.681 11.996 1.00 94.12 210 ILE A C 1
ATOM 1718 O O . ILE A 1 210 ? -7.703 -4.783 11.627 1.00 94.12 210 ILE A O 1
ATOM 1722 N N . GLY A 1 211 ? -9.212 -4.333 13.237 1.00 91.38 211 GLY A N 1
ATOM 1723 C CA . GLY A 1 211 ? -8.258 -4.184 14.332 1.00 91.38 211 GLY A CA 1
ATOM 1724 C C . GLY A 1 211 ? -7.630 -5.527 14.711 1.00 91.38 211 GLY A C 1
ATOM 1725 O O . GLY A 1 211 ? -8.328 -6.530 14.840 1.00 91.38 211 GLY A O 1
ATOM 1726 N N . GLY A 1 212 ? -6.313 -5.533 14.894 1.00 90.50 212 GLY A N 1
ATOM 1727 C CA . GLY A 1 212 ? -5.471 -6.710 15.104 1.00 90.50 212 GLY A CA 1
ATOM 1728 C C . GLY A 1 212 ? -4.682 -7.149 13.865 1.00 90.50 212 GLY A C 1
ATOM 1729 O O . GLY A 1 212 ? -3.681 -7.847 14.031 1.00 90.50 212 GLY A O 1
ATOM 1730 N N . GLU A 1 213 ? -5.074 -6.695 12.671 1.00 94.62 213 GLU A N 1
ATOM 1731 C CA . GLU A 1 213 ? -4.516 -7.113 11.376 1.00 94.62 213 GLU A CA 1
ATOM 1732 C C . GLU A 1 213 ? -3.493 -6.109 10.815 1.00 94.62 213 GLU A C 1
ATOM 1734 O O . GLU A 1 213 ? -3.514 -4.917 11.158 1.00 94.62 213 GLU A O 1
ATOM 1739 N N . SER A 1 214 ? -2.621 -6.582 9.918 1.00 95.62 214 SER A N 1
ATOM 1740 C CA . SER A 1 214 ? -1.653 -5.744 9.198 1.00 95.62 214 SER A CA 1
ATOM 1741 C C . SER A 1 214 ? -2.055 -5.519 7.739 1.00 95.62 214 SER A C 1
ATOM 1743 O O . SER A 1 214 ? -2.714 -6.344 7.108 1.00 95.62 214 SER A O 1
ATOM 1745 N N . TYR A 1 215 ? -1.638 -4.382 7.193 1.00 96.56 215 TYR A N 1
ATOM 1746 C CA . TYR A 1 215 ? -1.961 -3.937 5.842 1.00 96.56 215 TYR A CA 1
ATOM 1747 C C . TYR A 1 215 ? -0.761 -3.227 5.220 1.00 96.56 215 TYR A C 1
ATOM 1749 O O . TYR A 1 215 ? 0.119 -2.723 5.918 1.00 96.56 215 TYR A O 1
ATOM 1757 N N . TYR A 1 216 ? -0.760 -3.115 3.896 1.00 97.06 216 TYR A N 1
ATOM 1758 C CA . TYR A 1 216 ? 0.196 -2.287 3.171 1.00 97.06 216 TYR A CA 1
ATOM 1759 C C . TYR A 1 216 ? -0.505 -1.100 2.522 1.00 97.06 216 TYR A C 1
ATOM 1761 O O . TYR A 1 216 ? -1.583 -1.226 1.943 1.00 97.06 216 TYR A O 1
ATOM 1769 N N . ILE A 1 217 ? 0.147 0.055 2.560 1.00 97.25 217 ILE A N 1
ATOM 1770 C CA . ILE A 1 217 ? -0.127 1.169 1.656 1.00 97.25 217 ILE A CA 1
ATOM 1771 C C . ILE A 1 217 ? 0.799 0.994 0.459 1.00 97.25 217 ILE A C 1
ATOM 1773 O O . ILE A 1 217 ? 2.012 1.065 0.629 1.00 97.25 217 ILE A O 1
ATOM 1777 N N . ALA A 1 218 ? 0.253 0.779 -0.734 1.00 98.31 218 ALA A N 1
ATOM 1778 C CA . ALA A 1 218 ? 1.023 0.707 -1.969 1.00 98.31 218 ALA A CA 1
ATOM 1779 C C . ALA A 1 218 ? 0.739 1.933 -2.840 1.00 98.31 218 ALA A C 1
ATOM 1781 O O . ALA A 1 218 ? -0.407 2.202 -3.210 1.00 98.31 218 ALA A O 1
ATOM 1782 N N . ILE A 1 219 ? 1.789 2.681 -3.170 1.00 98.44 219 ILE A N 1
ATOM 1783 C CA . ILE A 1 219 ? 1.711 3.880 -4.000 1.00 98.44 219 ILE A CA 1
ATOM 1784 C C . ILE A 1 219 ? 2.385 3.595 -5.331 1.00 98.44 219 ILE A C 1
ATOM 1786 O O . ILE A 1 219 ? 3.581 3.313 -5.401 1.00 98.44 219 ILE A O 1
ATOM 1790 N N . TYR A 1 220 ? 1.601 3.717 -6.392 1.00 98.31 220 TYR A N 1
ATOM 1791 C CA . TYR A 1 220 ? 2.032 3.553 -7.770 1.00 98.31 220 TYR A CA 1
ATOM 1792 C C . TYR A 1 220 ? 2.033 4.915 -8.440 1.00 98.31 220 TYR A C 1
ATOM 1794 O O . TYR A 1 220 ? 1.079 5.680 -8.297 1.00 98.31 220 TYR A O 1
ATOM 1802 N N . ALA A 1 221 ? 3.073 5.220 -9.206 1.00 97.69 221 ALA A N 1
ATOM 1803 C CA . ALA A 1 221 ? 3.128 6.445 -9.986 1.00 97.69 221 ALA A CA 1
ATOM 1804 C C . ALA A 1 221 ? 3.671 6.170 -11.384 1.00 97.69 221 ALA A C 1
ATOM 1806 O O . ALA A 1 221 ? 4.393 5.206 -11.609 1.00 97.69 221 ALA A O 1
ATOM 1807 N N . SER A 1 222 ? 3.330 7.018 -12.345 1.00 96.56 222 SER A N 1
ATOM 1808 C CA . SER A 1 222 ? 3.928 6.963 -13.677 1.00 96.56 222 SER A CA 1
ATOM 1809 C C . SER A 1 222 ? 4.024 8.354 -14.282 1.00 96.56 222 SER A C 1
ATOM 1811 O O . SER A 1 222 ? 3.243 9.242 -13.940 1.00 96.56 222 SER A O 1
ATOM 1813 N N . LYS A 1 223 ? 4.972 8.550 -15.199 1.00 95.19 223 LYS A N 1
ATOM 1814 C CA . LYS A 1 223 ? 5.110 9.783 -15.976 1.00 95.19 223 LYS A CA 1
ATOM 1815 C C . LYS A 1 223 ? 5.290 9.431 -17.448 1.00 95.19 223 LYS A C 1
ATOM 1817 O O . LYS A 1 223 ? 6.312 8.874 -17.837 1.00 95.19 223 LYS A O 1
ATOM 1822 N N . THR A 1 224 ? 4.281 9.731 -18.256 1.00 90.38 224 THR A N 1
ATOM 1823 C CA . THR A 1 224 ? 4.214 9.313 -19.668 1.00 90.38 224 THR A CA 1
ATOM 1824 C C . THR A 1 224 ? 4.277 10.479 -20.648 1.00 90.38 224 THR A C 1
ATOM 1826 O O . THR A 1 224 ? 4.427 10.263 -21.847 1.00 90.38 224 THR A O 1
ATOM 1829 N N . THR A 1 225 ? 4.197 11.718 -20.156 1.00 78.75 225 THR A N 1
ATOM 1830 C CA . THR A 1 225 ? 4.187 12.932 -20.980 1.00 78.75 225 THR A CA 1
ATOM 1831 C C . THR A 1 225 ? 5.149 13.988 -20.429 1.00 78.75 225 THR A C 1
ATOM 1833 O O . THR A 1 225 ? 5.191 14.185 -19.210 1.00 78.75 225 THR A O 1
ATOM 1836 N N . PRO A 1 226 ? 5.895 14.718 -21.284 1.00 77.69 226 PRO A N 1
ATOM 1837 C CA . PRO A 1 226 ? 5.983 14.591 -22.750 1.00 77.69 226 PRO A CA 1
ATOM 1838 C C . PRO A 1 226 ? 6.875 13.428 -23.224 1.00 77.69 226 PRO A C 1
ATOM 1840 O O . PRO A 1 226 ? 6.840 13.067 -24.394 1.00 77.69 226 PRO A O 1
ATOM 1843 N N . THR A 1 227 ? 7.652 12.840 -22.315 1.00 81.06 227 THR A N 1
ATOM 1844 C CA . THR A 1 227 ? 8.532 11.695 -22.571 1.00 81.06 227 THR A CA 1
ATOM 1845 C C . THR A 1 227 ? 8.081 10.527 -21.706 1.00 81.06 227 THR A C 1
ATOM 1847 O O . THR A 1 227 ? 7.581 10.748 -20.603 1.00 81.06 227 THR A O 1
ATOM 1850 N N . ILE A 1 228 ? 8.259 9.297 -22.186 1.00 84.38 228 ILE A N 1
ATOM 1851 C CA . ILE A 1 228 ? 7.967 8.093 -21.406 1.00 84.38 228 ILE A CA 1
ATOM 1852 C C . ILE A 1 228 ? 9.130 7.855 -20.443 1.00 84.38 228 ILE A C 1
ATOM 1854 O O . ILE A 1 228 ? 10.259 7.633 -20.876 1.00 84.38 228 ILE A O 1
ATOM 1858 N N . TRP A 1 229 ? 8.847 7.915 -19.145 1.00 91.12 229 TRP A N 1
ATOM 1859 C CA . TRP A 1 229 ? 9.791 7.566 -18.088 1.00 91.12 229 TRP A CA 1
ATOM 1860 C C . TRP A 1 229 ? 9.562 6.119 -17.654 1.00 91.12 229 TRP A C 1
ATOM 1862 O O . TRP A 1 229 ? 8.426 5.637 -17.699 1.00 91.12 229 TRP A O 1
ATOM 1872 N N . SER A 1 230 ? 10.609 5.427 -17.197 1.00 92.31 230 SER A N 1
ATOM 1873 C CA . SER A 1 230 ? 10.410 4.150 -16.516 1.00 92.31 230 SER A CA 1
ATOM 1874 C C . SER A 1 230 ? 9.599 4.395 -15.237 1.00 92.31 230 SER A C 1
ATOM 1876 O O . SER A 1 230 ? 9.941 5.313 -14.482 1.00 92.31 230 SER A O 1
ATOM 1878 N N . PRO A 1 231 ? 8.512 3.639 -14.991 1.00 93.50 231 PRO A N 1
ATOM 1879 C CA . PRO A 1 231 ? 7.787 3.717 -13.729 1.00 93.50 231 PRO A CA 1
ATOM 1880 C C . PRO A 1 231 ? 8.728 3.426 -12.549 1.00 93.50 231 PRO A C 1
ATOM 1882 O O . PRO A 1 231 ? 9.631 2.597 -12.695 1.00 93.50 231 PRO A O 1
ATOM 1885 N N . PRO A 1 232 ? 8.547 4.096 -11.402 1.00 96.75 232 PRO A N 1
ATOM 1886 C CA . PRO A 1 232 ? 9.319 3.809 -10.209 1.00 96.75 232 PRO A CA 1
ATOM 1887 C C . PRO A 1 232 ? 8.847 2.485 -9.602 1.00 96.75 232 PRO A C 1
ATOM 1889 O O . PRO A 1 232 ? 7.702 2.070 -9.806 1.00 96.75 232 PRO A O 1
ATOM 1892 N N . GLU A 1 233 ? 9.702 1.865 -8.792 1.00 97.25 233 GLU A N 1
ATOM 1893 C CA . GLU A 1 233 ? 9.243 0.814 -7.884 1.00 97.25 233 GLU A CA 1
ATOM 1894 C C . GLU A 1 233 ? 8.129 1.370 -6.975 1.00 97.25 233 GLU A C 1
ATOM 1896 O O . GLU A 1 233 ? 8.240 2.512 -6.504 1.00 97.25 233 GLU A O 1
ATOM 1901 N N . PRO A 1 234 ? 7.043 0.613 -6.734 1.00 97.56 234 PRO A N 1
ATOM 1902 C CA . PRO A 1 234 ? 5.969 1.067 -5.865 1.00 97.56 234 PRO A CA 1
ATOM 1903 C C . PRO A 1 234 ? 6.483 1.337 -4.451 1.00 97.56 234 PRO A C 1
ATOM 1905 O O . PRO A 1 234 ? 7.194 0.517 -3.870 1.00 97.56 234 PRO A O 1
ATOM 1908 N N . LEU A 1 235 ? 6.075 2.460 -3.861 1.00 97.62 235 LEU A N 1
ATOM 1909 C CA . LEU A 1 235 ? 6.344 2.712 -2.449 1.00 97.62 235 LEU A CA 1
ATOM 1910 C C . LEU A 1 235 ? 5.354 1.893 -1.618 1.00 97.62 235 LEU A C 1
ATOM 1912 O O . LEU A 1 235 ? 4.150 2.144 -1.675 1.00 97.62 235 LEU A O 1
ATOM 1916 N N . GLN A 1 236 ? 5.866 0.917 -0.871 1.00 96.94 236 GLN A N 1
ATOM 1917 C CA . GLN A 1 236 ? 5.080 0.053 0.006 1.00 96.94 236 GLN A CA 1
ATOM 1918 C C . GLN A 1 236 ? 5.389 0.358 1.469 1.00 96.94 236 GLN A C 1
ATOM 1920 O O . GLN A 1 236 ? 6.547 0.322 1.882 1.00 96.94 236 GLN A O 1
ATOM 1925 N N . ILE A 1 237 ? 4.352 0.645 2.253 1.00 95.19 237 ILE A N 1
ATOM 1926 C CA . ILE A 1 237 ? 4.467 0.963 3.677 1.00 95.19 237 ILE A CA 1
ATOM 1927 C C . ILE A 1 237 ? 3.595 -0.019 4.460 1.00 95.19 237 ILE A C 1
ATOM 1929 O O . ILE A 1 237 ? 2.372 0.006 4.327 1.00 95.19 237 ILE A O 1
ATOM 1933 N N . LEU A 1 238 ? 4.223 -0.890 5.251 1.00 95.31 238 LEU A N 1
ATOM 1934 C CA . LEU A 1 238 ? 3.532 -1.809 6.157 1.00 95.31 238 LEU A CA 1
ATOM 1935 C C . LEU A 1 238 ? 3.018 -1.043 7.377 1.00 95.31 238 LEU A C 1
ATOM 1937 O O . LEU A 1 238 ? 3.748 -0.241 7.961 1.00 95.31 238 LEU A O 1
ATOM 1941 N N . PHE A 1 239 ? 1.789 -1.331 7.788 1.00 95.50 239 PHE A N 1
ATOM 1942 C CA . PHE A 1 239 ? 1.226 -0.820 9.026 1.00 95.50 239 PHE A CA 1
ATOM 1943 C C . PHE A 1 239 ? 0.278 -1.825 9.677 1.00 95.50 239 PHE A C 1
ATOM 1945 O O . PHE A 1 239 ? -0.294 -2.682 9.003 1.00 95.50 239 PHE A O 1
ATOM 1952 N N . LYS A 1 240 ? 0.100 -1.718 10.993 1.00 95.44 240 LYS A N 1
ATOM 1953 C CA . LYS A 1 240 ? -0.826 -2.555 11.758 1.00 95.44 240 LYS A CA 1
ATOM 1954 C C . LYS A 1 240 ? -1.917 -1.700 12.377 1.00 95.44 240 LYS A C 1
ATOM 1956 O O . LYS A 1 240 ? -1.618 -0.721 13.051 1.00 95.44 240 LYS A O 1
ATOM 1961 N N . VAL A 1 241 ? -3.177 -2.083 12.178 1.00 95.75 241 VAL A N 1
ATOM 1962 C CA . VAL A 1 241 ? -4.310 -1.416 12.829 1.00 95.75 241 VAL A CA 1
ATOM 1963 C C . VAL A 1 241 ? -4.575 -2.128 14.145 1.00 95.75 241 VAL A C 1
ATOM 1965 O O . VAL A 1 241 ? -4.972 -3.284 14.155 1.00 95.75 241 VAL A O 1
ATOM 1968 N N . GLN A 1 242 ? -4.357 -1.460 15.268 1.00 95.06 242 GLN A N 1
ATOM 1969 C CA . GLN A 1 242 ? -4.647 -1.970 16.601 1.00 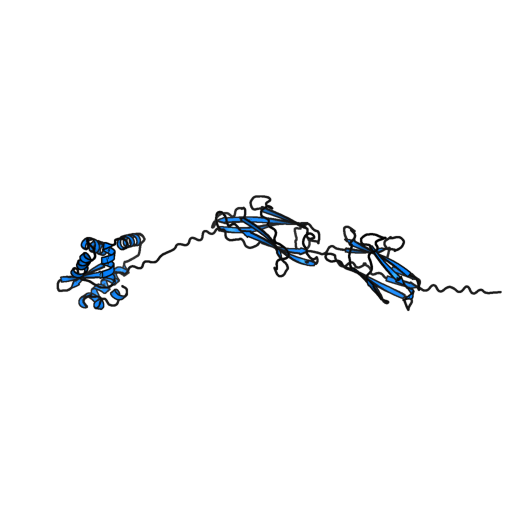95.06 242 GLN A CA 1
ATOM 1970 C C . GLN A 1 242 ? -6.130 -1.793 16.934 1.00 95.06 242 GLN A C 1
ATOM 1972 O O . GLN A 1 242 ? -6.772 -0.809 16.555 1.00 95.06 242 GLN A O 1
ATOM 1977 N N . SER A 1 243 ? -6.687 -2.745 17.676 1.00 95.44 243 SER A N 1
ATOM 1978 C CA . SER A 1 243 ? -8.033 -2.600 18.232 1.00 95.44 243 SER A CA 1
ATOM 1979 C C . SER A 1 243 ? -8.060 -1.518 19.311 1.00 95.44 243 SER A C 1
ATOM 1981 O O . SER A 1 243 ? -7.123 -1.401 20.099 1.00 95.44 243 SER A O 1
ATOM 1983 N N . VAL A 1 244 ? -9.154 -0.760 19.391 1.00 95.75 244 VAL A N 1
ATOM 1984 C CA . VAL A 1 244 ? -9.353 0.231 20.459 1.00 95.75 244 VAL A CA 1
ATOM 1985 C C . VAL A 1 244 ? -9.454 -0.490 21.800 1.00 95.75 244 VAL A C 1
ATOM 1987 O O . VAL A 1 244 ? -10.253 -1.418 21.947 1.00 95.75 244 VAL A O 1
ATOM 1990 N N . LEU A 1 245 ? -8.653 -0.059 22.775 1.00 95.44 245 LEU A N 1
ATOM 1991 C CA . LEU A 1 245 ? -8.677 -0.626 24.119 1.00 95.44 245 LEU A CA 1
ATOM 1992 C C . LEU A 1 245 ? -10.005 -0.330 24.817 1.00 95.44 245 LEU A C 1
ATOM 1994 O O . LEU A 1 245 ? -10.528 0.786 24.768 1.00 95.44 245 LEU A O 1
ATOM 1998 N N . THR A 1 246 ? -10.522 -1.334 25.506 1.00 96.81 246 THR A N 1
ATOM 1999 C CA . THR A 1 246 ? -11.830 -1.302 26.155 1.00 96.81 246 THR A CA 1
ATOM 2000 C C . THR A 1 246 ? -11.731 -1.515 27.647 1.00 96.81 246 THR A C 1
ATOM 2002 O O . THR A 1 246 ? -10.834 -2.210 28.118 1.00 96.81 246 THR A O 1
ATOM 2005 N N . ASP A 1 247 ? -12.726 -1.010 28.358 1.00 96.44 247 ASP A N 1
ATOM 2006 C CA . ASP A 1 247 ? -12.983 -1.305 29.756 1.00 96.44 247 ASP A CA 1
ATOM 2007 C C . ASP A 1 247 ? -14.399 -1.871 29.923 1.00 96.44 247 ASP A C 1
ATOM 2009 O O . ASP A 1 247 ? -15.320 -1.538 29.166 1.00 96.44 247 ASP A O 1
ATOM 2013 N N . LEU A 1 248 ? -14.563 -2.759 30.900 1.00 96.94 248 LEU A N 1
ATOM 2014 C CA . LEU A 1 248 ? -15.840 -3.374 31.241 1.00 96.94 248 LEU A CA 1
ATOM 2015 C C . LEU A 1 248 ? -16.038 -3.316 32.756 1.00 96.94 248 LEU A C 1
ATOM 2017 O O . LEU A 1 248 ? -15.535 -4.160 33.502 1.00 96.94 248 LEU A O 1
ATOM 2021 N N . THR A 1 249 ? -16.802 -2.325 33.205 1.00 96.50 249 THR A N 1
ATOM 2022 C CA . THR A 1 249 ? -17.054 -2.084 34.627 1.00 96.50 249 THR A CA 1
ATOM 2023 C C . THR A 1 249 ? -18.394 -2.653 35.068 1.00 96.50 249 THR A C 1
ATOM 2025 O O . THR A 1 249 ? -19.349 -2.744 34.291 1.00 96.50 249 THR A O 1
ATOM 2028 N N . ILE A 1 250 ? -18.485 -3.030 36.344 1.00 95.56 250 ILE A N 1
ATOM 2029 C CA . ILE A 1 250 ? -19.702 -3.596 36.940 1.00 95.56 250 ILE A CA 1
ATOM 2030 C C . ILE A 1 250 ? -20.361 -2.551 37.835 1.00 95.56 250 ILE A C 1
ATOM 2032 O O . ILE A 1 250 ? -19.723 -1.966 38.710 1.00 95.56 250 ILE A O 1
ATOM 2036 N N . HIS A 1 251 ? -21.652 -2.333 37.623 1.00 95.06 251 HIS A N 1
ATOM 2037 C CA . HIS A 1 251 ? -22.461 -1.327 38.290 1.00 95.06 251 HIS A CA 1
ATOM 2038 C C . HIS A 1 251 ? -23.613 -1.984 39.046 1.00 95.06 251 HIS A C 1
ATOM 2040 O O . HIS A 1 251 ? -24.199 -2.980 38.610 1.00 95.06 251 HIS A O 1
ATOM 2046 N N . ASN A 1 252 ? -23.981 -1.379 40.169 1.00 93.62 252 ASN A N 1
ATOM 2047 C CA . ASN A 1 252 ? -25.202 -1.725 40.872 1.00 93.62 252 ASN A CA 1
ATOM 2048 C C . ASN A 1 252 ? -26.410 -1.368 39.996 1.00 93.62 252 ASN A C 1
ATOM 2050 O O . ASN A 1 252 ? -26.547 -0.223 39.559 1.00 93.62 252 ASN A O 1
ATOM 2054 N N . TYR A 1 253 ? -27.296 -2.336 39.762 1.00 94.81 253 TYR A N 1
ATOM 2055 C CA . TYR A 1 253 ? -28.447 -2.145 38.882 1.00 94.81 253 TYR A CA 1
ATOM 2056 C C . TYR A 1 253 ? -29.373 -1.011 39.349 1.00 94.81 253 TYR A C 1
ATOM 2058 O O . TYR A 1 253 ? -29.829 -0.201 38.542 1.00 94.81 253 TYR A O 1
ATOM 2066 N N . THR A 1 254 ? -29.619 -0.886 40.653 1.00 92.56 254 THR A N 1
ATOM 2067 C CA . THR A 1 254 ? -30.541 0.117 41.204 1.00 92.56 254 THR A CA 1
ATOM 2068 C C . THR A 1 254 ? -29.923 1.511 41.199 1.00 92.56 254 THR A C 1
ATOM 2070 O O . THR A 1 254 ? -30.527 2.450 40.683 1.00 92.56 254 THR A O 1
ATOM 2073 N N . THR A 1 255 ? -28.712 1.661 41.740 1.00 93.25 255 THR A N 1
ATOM 2074 C CA . THR A 1 255 ? -28.080 2.981 41.918 1.00 93.25 255 THR A CA 1
ATOM 2075 C C . THR A 1 255 ? -27.301 3.453 40.691 1.00 93.25 255 THR A C 1
ATOM 2077 O O . THR A 1 255 ? -27.032 4.643 40.568 1.00 93.25 255 THR A O 1
ATOM 2080 N N . GLY A 1 256 ? -26.912 2.546 39.790 1.00 92.44 256 GLY A N 1
ATOM 2081 C CA . GLY A 1 256 ? -26.041 2.831 38.644 1.00 92.44 256 GLY A CA 1
ATOM 2082 C C . GLY A 1 256 ? -24.577 3.102 39.013 1.00 92.44 256 GLY A C 1
ATOM 2083 O O . GLY A 1 256 ? -23.761 3.358 38.129 1.00 92.44 256 GLY A O 1
ATOM 2084 N N . THR A 1 257 ? -24.217 3.046 40.296 1.00 93.94 257 THR A N 1
ATOM 2085 C CA . THR A 1 257 ? -22.848 3.295 40.762 1.00 93.94 257 THR A CA 1
ATOM 2086 C C . THR A 1 257 ? -21.958 2.082 40.505 1.00 93.94 257 THR A C 1
ATOM 2088 O O . THR A 1 257 ? -22.403 0.951 40.705 1.00 93.94 257 THR A O 1
ATOM 2091 N N . ILE A 1 258 ? -20.700 2.313 40.121 1.00 93.81 258 ILE A N 1
ATOM 2092 C CA . ILE A 1 258 ? -19.684 1.256 39.991 1.00 93.81 258 ILE A CA 1
ATOM 2093 C C . ILE A 1 258 ? -19.524 0.551 41.343 1.00 93.81 258 ILE A C 1
ATOM 2095 O O . ILE A 1 258 ? -19.486 1.208 42.388 1.00 93.81 258 ILE A O 1
ATOM 2099 N N . PHE A 1 259 ? -19.449 -0.779 41.340 1.00 90.62 259 PHE A N 1
ATOM 2100 C CA . PHE A 1 259 ? -19.160 -1.521 42.560 1.00 90.62 259 PHE A CA 1
ATOM 2101 C C . PHE A 1 259 ? -17.714 -1.265 43.018 1.00 90.62 259 PHE A C 1
ATOM 2103 O O . PHE A 1 259 ? -16.796 -1.373 42.208 1.00 90.62 259 PHE A O 1
ATOM 2110 N N . PRO A 1 260 ? -17.479 -0.976 44.312 1.00 85.81 260 PRO A N 1
ATOM 2111 C CA . PRO A 1 260 ? -16.130 -0.729 44.829 1.00 85.81 260 PRO A CA 1
ATOM 2112 C C . PRO A 1 260 ? -15.251 -1.988 44.803 1.00 85.81 260 PRO A C 1
ATOM 2114 O O . PRO A 1 260 ? -14.027 -1.893 44.802 1.00 85.81 260 PRO A O 1
ATOM 2117 N N . SER A 1 261 ? -15.876 -3.167 44.791 1.00 89.81 261 SER A N 1
ATOM 2118 C CA . SER A 1 261 ? -15.236 -4.455 44.568 1.00 89.81 261 SER A CA 1
ATOM 2119 C C . SER A 1 261 ? -16.172 -5.360 43.775 1.00 89.81 261 SER A C 1
ATOM 2121 O O . SER A 1 261 ? -17.393 -5.301 43.915 1.00 89.81 261 SER A O 1
ATOM 2123 N N . TYR A 1 262 ? -15.604 -6.253 42.972 1.00 91.38 262 TYR A N 1
ATOM 2124 C CA . TYR A 1 262 ? -16.373 -7.270 42.255 1.00 91.38 262 TYR A CA 1
ATOM 2125 C C . TYR A 1 262 ? -16.561 -8.527 43.111 1.00 91.38 262 TYR A C 1
ATOM 2127 O O . TYR A 1 262 ? -16.408 -9.651 42.649 1.00 91.38 262 TYR A O 1
ATOM 2135 N N . SER A 1 263 ? -16.850 -8.333 44.397 1.00 92.88 263 SER A N 1
ATOM 2136 C CA . SER A 1 263 ? -17.188 -9.388 45.351 1.00 92.88 263 SER A CA 1
ATOM 2137 C C . SER A 1 263 ? -18.492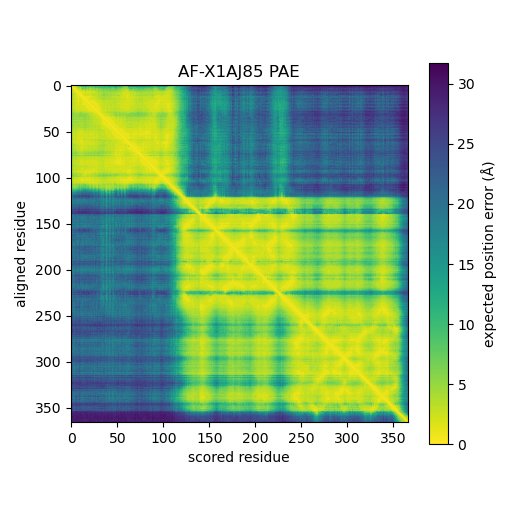 -9.012 46.037 1.00 92.88 263 SER A C 1
ATOM 2139 O O . SER A 1 263 ? -18.521 -8.091 46.851 1.00 92.88 263 SER A O 1
ATOM 2141 N N . LEU A 1 264 ? -19.570 -9.698 45.670 1.00 92.31 264 LEU A N 1
ATOM 2142 C CA . LEU A 1 264 ? -20.929 -9.402 46.121 1.00 92.31 264 LEU A CA 1
ATOM 2143 C C . LEU A 1 264 ? -21.440 -10.524 47.026 1.00 92.31 264 LEU A C 1
ATOM 2145 O O . LEU A 1 264 ? -21.088 -11.686 46.820 1.00 92.31 264 LEU A O 1
ATOM 2149 N N . THR A 1 265 ? -22.270 -10.185 48.010 1.00 92.31 265 THR A N 1
ATOM 2150 C CA . THR A 1 265 ? -22.933 -11.162 48.884 1.00 92.31 265 THR A CA 1
ATOM 2151 C C . THR A 1 265 ? -24.433 -11.055 48.685 1.00 92.31 265 THR A C 1
ATOM 2153 O O . THR A 1 265 ? -25.021 -10.035 49.032 1.00 92.31 265 THR A O 1
ATOM 2156 N N . GLU A 1 266 ? -25.039 -12.119 48.170 1.00 92.88 266 GLU A N 1
ATOM 2157 C CA . GLU A 1 266 ? -26.460 -12.171 47.835 1.00 92.88 266 GLU A CA 1
ATOM 2158 C C . GLU A 1 266 ? -27.174 -13.259 48.636 1.00 92.88 266 GLU A C 1
ATOM 2160 O O . GLU A 1 266 ? -26.586 -14.275 49.021 1.00 92.88 266 GLU A O 1
ATOM 2165 N N . TYR A 1 267 ? -28.463 -13.064 48.895 1.00 92.81 267 TYR A N 1
ATOM 2166 C CA . TYR A 1 267 ? -29.264 -14.072 49.582 1.00 92.81 267 TYR A CA 1
ATOM 2167 C C . TYR A 1 267 ? -29.793 -15.117 48.598 1.00 92.81 267 TYR A C 1
ATOM 2169 O O . TYR A 1 267 ? -30.105 -14.814 47.446 1.00 92.81 267 TYR A O 1
ATOM 2177 N N . TRP A 1 268 ? -29.910 -16.358 49.066 1.00 93.56 268 TRP A N 1
ATOM 2178 C CA . TRP A 1 268 ? -30.512 -17.451 48.305 1.00 93.56 268 TRP A CA 1
ATOM 2179 C C . TRP A 1 268 ? -31.991 -17.176 47.981 1.00 93.56 268 TRP A C 1
ATOM 2181 O O . TRP A 1 268 ? -32.714 -16.613 48.808 1.00 93.56 268 TRP A O 1
ATOM 2191 N N . ASN A 1 269 ? -32.434 -17.625 46.801 1.00 91.50 269 ASN A N 1
ATOM 2192 C CA . ASN A 1 269 ? -33.797 -17.468 46.278 1.00 91.50 269 ASN A CA 1
ATOM 2193 C C . ASN A 1 269 ? -34.240 -15.998 46.135 1.00 91.50 269 ASN A C 1
ATOM 2195 O O . ASN A 1 269 ? -35.334 -15.610 46.553 1.00 91.50 269 ASN A O 1
ATOM 2199 N N . GLN A 1 270 ? -33.356 -15.177 45.566 1.00 92.06 270 GLN A N 1
ATOM 2200 C CA . GLN A 1 270 ? -33.614 -13.797 45.170 1.00 92.06 270 GLN A CA 1
ATOM 2201 C C . GLN A 1 270 ? -33.233 -13.580 43.706 1.00 92.06 270 GLN A C 1
ATOM 2203 O O . GLN A 1 270 ? -32.229 -14.093 43.213 1.00 92.06 270 GLN A O 1
ATOM 2208 N N . THR A 1 271 ? -34.018 -12.756 43.015 1.00 92.00 271 THR A N 1
ATOM 2209 C CA . THR A 1 271 ? -33.630 -12.243 41.703 1.00 92.00 271 THR A CA 1
ATOM 2210 C C . THR A 1 271 ? -32.603 -11.135 41.889 1.00 92.00 271 THR A C 1
ATOM 2212 O O . THR A 1 271 ? -32.911 -10.091 42.465 1.00 92.00 271 THR A O 1
ATOM 2215 N N . PHE A 1 272 ? -31.398 -11.347 41.371 1.00 90.38 272 PHE A N 1
ATOM 2216 C CA . PHE A 1 272 ? -30.327 -10.364 41.399 1.00 90.38 272 PHE A CA 1
ATOM 2217 C C . PHE A 1 272 ? -30.116 -9.769 40.006 1.00 90.38 272 PHE A C 1
ATOM 2219 O O . PHE A 1 272 ? -30.020 -10.497 39.017 1.00 90.38 272 PHE A O 1
ATOM 2226 N N . GLY A 1 273 ? -30.078 -8.438 39.928 1.00 92.44 273 GLY A N 1
ATOM 2227 C CA . GLY A 1 273 ? -29.832 -7.691 38.697 1.00 92.44 273 GLY A CA 1
ATOM 2228 C C . GLY A 1 273 ? -28.436 -7.087 38.694 1.00 92.44 273 GLY A C 1
ATOM 2229 O O . GLY A 1 273 ? -28.050 -6.414 39.651 1.00 92.44 273 GLY A O 1
ATOM 2230 N N . ILE A 1 274 ? -27.699 -7.282 37.602 1.00 92.62 274 ILE A N 1
ATOM 2231 C CA . ILE A 1 274 ? -26.379 -6.678 37.399 1.00 92.62 274 ILE A CA 1
ATOM 2232 C C . ILE A 1 274 ? -26.418 -5.790 36.163 1.00 92.62 274 ILE A C 1
ATOM 2234 O O . ILE A 1 274 ? -27.036 -6.129 35.149 1.00 92.62 274 ILE A O 1
ATOM 2238 N N . THR A 1 275 ? -25.733 -4.653 36.240 1.00 96.44 275 THR A N 1
ATOM 2239 C CA . THR A 1 275 ? -25.468 -3.789 35.092 1.00 96.44 275 THR A CA 1
ATOM 2240 C C . THR A 1 275 ? -23.974 -3.770 34.796 1.00 96.44 275 THR A C 1
ATOM 2242 O O . THR A 1 275 ? -23.153 -3.668 35.703 1.00 96.44 275 THR A O 1
ATOM 2245 N N . PHE A 1 276 ? -23.621 -3.826 33.519 1.00 95.88 276 PHE A N 1
ATOM 2246 C CA . PHE A 1 276 ? -22.265 -3.642 33.014 1.00 95.88 276 PHE A CA 1
ATOM 2247 C C . PHE A 1 276 ? -22.216 -2.390 32.158 1.00 95.88 276 PHE A C 1
ATOM 2249 O O . PHE A 1 276 ? -23.176 -2.107 31.441 1.00 95.88 276 PHE A O 1
ATOM 2256 N N . TYR A 1 277 ? -21.096 -1.681 32.202 1.00 97.69 277 TYR A N 1
ATOM 2257 C CA . TYR A 1 277 ? -20.789 -0.615 31.261 1.00 97.69 277 TYR A CA 1
ATOM 2258 C C . TYR A 1 277 ? -19.595 -1.032 30.411 1.00 97.69 277 TYR A C 1
ATOM 2260 O O . TYR A 1 277 ? -18.513 -1.278 30.942 1.00 97.69 277 TYR A O 1
ATOM 2268 N N . PHE A 1 278 ? -19.806 -1.142 29.101 1.00 98.12 278 PHE A N 1
ATOM 2269 C CA . PHE A 1 278 ? -18.755 -1.429 28.133 1.00 98.12 278 PHE A CA 1
ATOM 2270 C C . PHE A 1 278 ? -18.376 -0.142 27.404 1.00 98.12 278 PHE A C 1
ATOM 2272 O O . PHE A 1 278 ? -19.184 0.430 26.662 1.00 98.12 278 PHE A O 1
ATOM 2279 N N . GLY A 1 279 ? -17.147 0.314 27.623 1.00 97.81 279 GLY A N 1
ATOM 2280 C CA . GLY A 1 279 ? -16.655 1.587 27.115 1.00 97.81 279 GLY A CA 1
ATOM 2281 C C . GLY A 1 279 ? -15.216 1.508 26.628 1.00 97.81 279 GLY A C 1
ATOM 2282 O O . GLY A 1 279 ? -14.512 0.524 26.836 1.00 97.81 279 GLY A O 1
ATOM 2283 N N . GLU A 1 280 ? -14.771 2.553 25.945 1.00 96.94 280 GLU A N 1
ATOM 2284 C CA . GLU A 1 280 ? -13.360 2.720 25.600 1.00 96.94 280 GLU A CA 1
ATOM 2285 C C . GLU A 1 280 ? -12.547 3.040 26.857 1.00 96.94 280 GLU A C 1
ATOM 2287 O O . GLU A 1 280 ? -12.943 3.894 27.647 1.00 96.94 280 GLU A O 1
ATOM 2292 N N . LEU A 1 281 ? -11.381 2.412 27.018 1.00 95.12 281 LEU A N 1
ATOM 2293 C CA . LEU A 1 281 ? -10.569 2.538 28.232 1.00 95.12 281 LEU A CA 1
ATOM 2294 C C . LEU A 1 281 ? -10.129 3.987 28.507 1.00 95.12 281 LEU A C 1
ATOM 2296 O O . LEU A 1 281 ? -10.125 4.431 29.649 1.00 95.12 281 LEU A O 1
ATOM 2300 N N . ILE A 1 282 ? -9.750 4.728 27.460 1.00 93.12 282 ILE A N 1
ATOM 2301 C CA . ILE A 1 282 ? -9.178 6.078 27.601 1.00 93.12 282 ILE A CA 1
ATOM 2302 C C . ILE A 1 282 ? -10.271 7.148 27.616 1.00 93.12 282 ILE A C 1
ATOM 2304 O O . ILE A 1 282 ? -10.292 8.009 28.491 1.00 93.12 282 ILE A O 1
ATOM 2308 N N . SER A 1 283 ? -11.174 7.122 26.633 1.00 95.00 283 SER A N 1
ATOM 2309 C CA . SER A 1 283 ? -12.191 8.167 26.470 1.00 95.00 283 SER A CA 1
ATOM 2310 C C . SER A 1 283 ? -13.423 7.941 27.349 1.00 95.00 283 SER A C 1
ATOM 2312 O O . SER A 1 283 ? -14.251 8.841 27.481 1.00 95.00 283 SER A O 1
ATOM 2314 N N . SER A 1 284 ? -13.574 6.736 27.916 1.00 95.25 284 SER A N 1
ATOM 2315 C CA . SER A 1 284 ? -14.801 6.264 28.568 1.00 95.25 284 SER A CA 1
ATOM 2316 C C . SER A 1 284 ? -16.043 6.330 27.670 1.00 95.25 284 SER A C 1
ATOM 2318 O O . SER A 1 284 ? -17.161 6.225 28.172 1.00 95.25 284 SER A O 1
ATOM 2320 N N . SER A 1 285 ? -15.888 6.493 26.350 1.00 97.00 285 SER A N 1
ATOM 2321 C CA . SER A 1 285 ? -17.015 6.566 25.416 1.00 97.00 285 SER A CA 1
ATOM 2322 C C . SER A 1 285 ? -17.739 5.219 25.337 1.00 97.00 285 SER A C 1
ATOM 2324 O O . SER A 1 285 ? -17.077 4.180 25.295 1.00 97.00 285 SER A O 1
ATOM 2326 N N . PRO A 1 286 ? -19.082 5.203 25.283 1.00 97.81 286 PRO A N 1
ATOM 2327 C CA . PRO A 1 286 ? -19.844 3.963 25.311 1.00 97.81 286 PRO A CA 1
ATOM 2328 C C . PRO A 1 286 ? -19.672 3.152 24.024 1.00 97.81 286 PRO A C 1
ATOM 2330 O O . PRO A 1 286 ? -19.795 3.674 22.912 1.00 97.81 286 PRO A O 1
ATOM 2333 N N . ILE A 1 287 ? -19.480 1.841 24.168 1.00 97.69 287 ILE A N 1
ATOM 2334 C CA . ILE A 1 287 ? -19.383 0.904 23.050 1.00 97.69 287 ILE A CA 1
ATOM 2335 C C . ILE A 1 287 ? -20.719 0.168 22.882 1.00 97.69 287 ILE A C 1
ATOM 2337 O O . ILE A 1 287 ? -21.062 -0.780 23.591 1.00 97.69 287 ILE A O 1
ATOM 2341 N N . THR A 1 288 ? -21.498 0.602 21.892 1.00 97.44 288 THR A N 1
ATOM 2342 C CA . THR A 1 288 ? -22.812 0.022 21.567 1.00 97.44 288 THR A CA 1
ATOM 2343 C C . THR A 1 288 ? -22.714 -1.169 20.614 1.00 97.44 288 THR A C 1
ATOM 2345 O O . THR A 1 288 ? -21.757 -1.277 19.849 1.00 97.44 288 THR A O 1
ATOM 2348 N N . GLY A 1 289 ? -23.716 -2.053 20.620 1.00 96.75 289 GLY A N 1
ATOM 2349 C CA . GLY A 1 289 ? -23.800 -3.173 19.673 1.00 96.75 289 GLY A CA 1
ATOM 2350 C C . GLY A 1 289 ? -22.719 -4.241 19.864 1.00 96.75 289 GLY A C 1
ATOM 2351 O O . GLY A 1 289 ? -22.373 -4.932 18.910 1.00 96.75 289 GLY A O 1
ATOM 2352 N N . ALA A 1 290 ? -22.151 -4.344 21.065 1.00 97.69 290 ALA A N 1
ATOM 2353 C CA . ALA A 1 290 ? -21.269 -5.444 21.422 1.00 97.69 290 ALA A CA 1
ATOM 2354 C C . ALA A 1 290 ? -22.095 -6.702 21.726 1.00 97.69 290 ALA A C 1
ATOM 2356 O O . ALA A 1 290 ? -23.214 -6.609 22.233 1.00 97.69 290 ALA A O 1
ATOM 2357 N N . SER A 1 291 ? -21.530 -7.877 21.453 1.00 98.06 291 SER A N 1
ATOM 2358 C CA . SER A 1 291 ? -22.053 -9.134 21.988 1.00 98.06 291 SER A CA 1
ATOM 2359 C C . SER A 1 291 ? -21.489 -9.306 23.391 1.00 98.06 291 SER A C 1
ATOM 2361 O O . SER A 1 291 ? -20.280 -9.468 23.563 1.00 98.06 291 SER A O 1
ATOM 2363 N N . VAL A 1 292 ? -22.361 -9.213 24.393 1.00 97.88 292 VAL A N 1
ATOM 2364 C CA . VAL A 1 292 ? -21.994 -9.384 25.800 1.00 97.88 292 VAL A CA 1
ATOM 2365 C C . VAL A 1 292 ? -22.517 -10.729 26.268 1.00 97.88 292 VAL A C 1
ATOM 2367 O O . VAL A 1 292 ? -23.696 -11.034 26.114 1.00 97.88 292 VAL A O 1
ATOM 2370 N N . THR A 1 293 ? -21.640 -11.541 26.842 1.00 97.50 293 THR A N 1
ATOM 2371 C CA . THR A 1 293 ? -21.958 -12.880 27.341 1.00 97.50 293 THR A CA 1
ATOM 2372 C C . THR A 1 293 ? -21.619 -13.008 28.807 1.00 97.50 293 THR A C 1
ATOM 2374 O O . THR A 1 293 ? -20.713 -12.341 29.306 1.00 97.50 293 THR A O 1
ATOM 2377 N N . TYR A 1 294 ? -22.334 -13.899 29.483 1.00 95.62 294 TYR A N 1
ATOM 2378 C CA . TYR A 1 294 ? -21.998 -14.338 30.825 1.00 95.62 294 TYR A CA 1
ATOM 2379 C C . TYR A 1 294 ? -21.962 -15.865 30.895 1.00 95.62 294 TYR A C 1
ATOM 2381 O O . TYR A 1 294 ? -22.663 -16.557 30.152 1.00 95.62 294 TYR A O 1
ATOM 2389 N N . SER A 1 295 ? -21.158 -16.390 31.812 1.00 94.31 295 SER A N 1
ATOM 2390 C CA . SER A 1 295 ? -21.122 -17.807 32.160 1.00 94.31 295 SER A CA 1
ATOM 2391 C C . SER A 1 295 ? -20.795 -17.972 33.637 1.00 94.31 295 SER A C 1
ATOM 2393 O O . SER A 1 295 ? -19.918 -17.294 34.169 1.00 94.31 295 SER A O 1
ATOM 2395 N N . TRP A 1 296 ? -21.490 -18.891 34.293 1.00 92.12 296 TRP A N 1
ATOM 2396 C CA . TRP A 1 296 ? -21.282 -19.257 35.691 1.00 92.12 296 TRP A CA 1
ATOM 2397 C C . TRP A 1 296 ? -21.725 -20.710 35.921 1.00 92.12 296 TRP A C 1
ATOM 2399 O O . TRP A 1 296 ? -22.160 -21.386 34.989 1.00 92.12 296 TRP A O 1
ATOM 2409 N N . ALA A 1 297 ? -21.605 -21.215 37.151 1.00 91.38 297 ALA A N 1
ATOM 2410 C CA . ALA A 1 297 ? -21.807 -22.637 37.461 1.00 91.38 297 ALA A CA 1
ATOM 2411 C C . ALA A 1 297 ? -23.194 -23.199 37.078 1.00 91.38 297 ALA A C 1
ATOM 2413 O O . ALA A 1 297 ? -23.319 -24.401 36.860 1.00 91.38 297 ALA A O 1
ATOM 2414 N N . PHE A 1 298 ? -24.217 -22.346 36.968 1.00 91.31 298 PHE A N 1
ATOM 2415 C CA . PHE A 1 298 ? -25.607 -22.760 36.738 1.00 91.31 298 PHE A CA 1
ATOM 2416 C C . PHE A 1 298 ? -26.195 -22.240 35.422 1.00 91.31 298 PHE A C 1
ATOM 2418 O O . PHE A 1 298 ? -27.402 -22.330 35.206 1.00 91.31 298 PHE A O 1
ATOM 2425 N N . GLY A 1 299 ? -25.370 -21.690 34.528 1.00 90.81 299 GLY A N 1
ATOM 2426 C CA . GLY A 1 299 ? -25.836 -21.286 33.208 1.00 90.81 299 GLY A CA 1
ATOM 2427 C C . GLY A 1 299 ? -24.899 -20.344 32.471 1.00 90.81 299 GLY A C 1
ATOM 2428 O O . GLY A 1 299 ? -23.906 -19.848 33.000 1.00 90.81 299 GLY A O 1
ATOM 2429 N N . SER A 1 300 ? -25.251 -20.073 31.225 1.00 95.19 300 SER A N 1
ATOM 2430 C CA . SER A 1 300 ? -24.596 -19.081 30.385 1.00 95.19 300 SER A CA 1
ATOM 2431 C C . SER A 1 300 ? -25.612 -18.460 29.435 1.00 95.19 300 SER A C 1
ATOM 2433 O O . SER A 1 300 ? -26.684 -19.021 29.192 1.00 95.19 300 SER A O 1
ATOM 2435 N N . GLY A 1 301 ? -25.303 -17.277 28.913 1.00 95.56 301 GLY A N 1
ATOM 2436 C CA . GLY A 1 301 ? -26.206 -16.585 28.004 1.00 95.56 301 GLY A CA 1
ATOM 2437 C C . GLY A 1 301 ? -25.644 -15.287 27.445 1.00 95.56 301 GLY A C 1
ATOM 2438 O O . GLY A 1 301 ? -24.539 -14.860 27.779 1.00 95.56 301 GLY A O 1
ATOM 2439 N N . GLN A 1 302 ? -26.437 -14.665 26.576 1.00 96.75 302 GLN A N 1
ATOM 2440 C CA . GLN A 1 302 ? -26.201 -13.312 26.075 1.00 96.75 302 GLN A CA 1
ATOM 2441 C C . GLN A 1 302 ? -26.876 -12.297 27.005 1.00 96.75 302 GLN A C 1
ATOM 2443 O O . GLN A 1 302 ? -27.951 -12.557 27.549 1.00 96.75 302 GLN A O 1
ATOM 2448 N N . VAL A 1 303 ? -26.248 -11.140 27.177 1.00 97.25 303 VAL A N 1
ATOM 2449 C CA . VAL A 1 303 ? -26.757 -10.000 27.941 1.00 97.25 303 VAL A CA 1
ATOM 2450 C C . VAL A 1 303 ? -27.263 -8.960 26.951 1.00 97.25 303 VAL A C 1
ATOM 2452 O O . VAL A 1 303 ? -26.533 -8.533 26.056 1.00 97.25 303 VAL A O 1
ATOM 2455 N N . ASN A 1 304 ? -28.516 -8.544 27.108 1.00 96.50 304 ASN A N 1
ATOM 2456 C CA . ASN A 1 304 ? -29.112 -7.552 26.221 1.00 96.50 304 ASN A CA 1
ATOM 2457 C C . ASN A 1 304 ? -28.674 -6.126 26.608 1.00 96.50 304 ASN A C 1
ATOM 2459 O O . ASN A 1 304 ? -28.431 -5.859 27.791 1.00 96.50 304 ASN A O 1
ATOM 2463 N N . PRO A 1 305 ? -28.608 -5.193 25.639 1.00 97.88 305 PRO A N 1
ATOM 2464 C CA . PRO A 1 305 ? -28.422 -3.776 25.931 1.00 97.88 305 PRO A CA 1
ATOM 2465 C C . PRO A 1 305 ? -29.520 -3.240 26.861 1.00 97.88 305 PRO A C 1
ATOM 2467 O O . PRO A 1 305 ? -30.706 -3.497 26.640 1.00 97.88 305 PRO A O 1
ATOM 2470 N N . ASP A 1 306 ? -29.135 -2.454 27.865 1.00 97.56 306 ASP A N 1
ATOM 2471 C CA . ASP A 1 306 ? -30.058 -1.778 28.777 1.00 97.56 306 ASP A CA 1
ATOM 2472 C C . ASP A 1 306 ? -30.337 -0.352 28.283 1.00 97.56 306 ASP A C 1
ATOM 2474 O O . ASP A 1 306 ? -29.646 0.614 28.618 1.00 97.56 306 ASP A O 1
ATOM 2478 N N . GLY A 1 307 ? -31.388 -0.222 27.472 1.00 95.81 307 GLY A N 1
ATOM 2479 C CA . GLY A 1 307 ? -31.806 1.066 26.919 1.00 95.81 307 GLY A CA 1
ATOM 2480 C C . GLY A 1 307 ? -32.244 2.095 27.968 1.00 95.81 307 GLY A C 1
ATOM 2481 O O . GLY A 1 307 ? -32.238 3.285 27.664 1.00 95.81 307 GLY A O 1
ATOM 2482 N N . VAL A 1 308 ? -32.600 1.672 29.188 1.00 96.25 308 VAL A N 1
ATOM 2483 C CA . VAL A 1 308 ? -33.000 2.581 30.275 1.00 96.25 308 VAL A CA 1
ATOM 2484 C C . VAL A 1 308 ? -31.772 3.245 30.893 1.00 96.25 308 VAL A C 1
ATOM 2486 O O . VAL A 1 308 ? -31.813 4.430 31.219 1.00 96.25 308 VAL A O 1
ATOM 2489 N N . LYS A 1 309 ? -30.671 2.500 31.037 1.00 96.31 309 LYS A N 1
ATOM 2490 C CA . LYS A 1 309 ? -29.392 3.021 31.547 1.00 96.31 309 LYS A CA 1
ATOM 2491 C C . LYS A 1 309 ? -28.619 3.818 30.499 1.00 96.31 309 LYS A C 1
ATOM 2493 O O . LYS A 1 309 ? -27.900 4.748 30.856 1.00 96.31 309 LYS A O 1
ATOM 2498 N N . GLY A 1 310 ? -28.809 3.498 29.222 1.00 97.06 310 GLY A N 1
ATOM 2499 C CA . GLY A 1 310 ? -28.279 4.255 28.093 1.00 97.06 310 GLY A CA 1
ATOM 2500 C C . GLY A 1 310 ? -27.227 3.495 27.277 1.00 97.06 310 GLY A C 1
ATOM 2501 O O . GLY A 1 310 ? -27.022 2.295 27.458 1.00 97.06 310 GLY A O 1
ATOM 2502 N N . PRO A 1 311 ? -26.560 4.173 26.327 1.00 97.94 311 PRO A N 1
ATOM 2503 C CA . PRO A 1 311 ? -25.579 3.549 25.443 1.00 97.94 311 PRO A CA 1
ATOM 2504 C C . PRO A 1 311 ? -24.426 2.892 26.210 1.00 97.94 311 PRO A C 1
ATOM 2506 O O . PRO A 1 311 ? -23.913 3.461 27.168 1.00 97.94 311 PRO A O 1
ATOM 2509 N N . GLY A 1 312 ? -23.990 1.713 25.759 1.00 97.31 312 GLY A N 1
ATOM 2510 C CA . GLY A 1 312 ? -22.879 0.973 26.373 1.00 97.31 312 GLY A CA 1
ATOM 2511 C C . GLY A 1 312 ? -23.258 0.197 27.637 1.00 97.31 312 GLY A C 1
ATOM 2512 O O . GLY A 1 312 ? -22.446 -0.595 28.110 1.00 97.31 312 GLY A O 1
ATOM 2513 N N . TYR A 1 313 ? -24.480 0.364 28.155 1.00 98.25 313 TYR A N 1
ATOM 2514 C CA . TYR A 1 313 ? -24.972 -0.413 29.285 1.00 98.25 313 TYR A CA 1
ATOM 2515 C C . TYR A 1 313 ? -25.645 -1.712 28.848 1.00 98.25 313 TYR A C 1
ATOM 2517 O O . TYR A 1 313 ? -26.387 -1.755 27.865 1.00 98.25 313 TYR A O 1
ATOM 2525 N N . TYR A 1 314 ? -25.402 -2.768 29.617 1.00 98.25 314 TYR A N 1
ATOM 2526 C CA . TYR A 1 314 ? -25.972 -4.098 29.426 1.00 98.25 314 TYR A CA 1
ATOM 2527 C C . TYR A 1 314 ? -26.416 -4.632 30.781 1.00 98.25 314 TYR A C 1
ATOM 2529 O O . TYR A 1 314 ? -25.685 -4.498 31.763 1.00 98.25 314 TYR A O 1
ATOM 2537 N N . SER A 1 315 ? -27.587 -5.258 30.842 1.00 97.19 315 SER A N 1
ATOM 2538 C CA . SER A 1 315 ? -28.103 -5.813 32.091 1.00 97.19 315 SER A CA 1
ATOM 2539 C C . SER A 1 315 ? -28.707 -7.187 31.900 1.00 97.19 315 SER A C 1
ATOM 2541 O O . SER A 1 315 ? -29.386 -7.463 30.912 1.00 97.19 315 SER A O 1
ATOM 2543 N N . PHE A 1 316 ? -28.471 -8.053 32.880 1.00 94.19 316 PHE A N 1
ATOM 2544 C CA . PHE A 1 316 ? -29.234 -9.282 33.022 1.00 94.19 316 PHE A CA 1
ATOM 2545 C C . PHE A 1 316 ? -29.587 -9.521 34.482 1.00 94.19 316 PHE A C 1
ATOM 2547 O O . PHE A 1 316 ? -28.971 -8.984 35.406 1.00 94.19 316 PHE A O 1
ATOM 2554 N N . PHE A 1 317 ? -30.606 -10.352 34.644 1.00 93.19 317 PHE A N 1
ATOM 2555 C CA . PHE A 1 317 ? -31.090 -10.821 35.923 1.00 93.19 317 PHE A CA 1
ATOM 2556 C C . PHE A 1 317 ? -30.924 -12.326 35.961 1.00 93.19 317 PHE A C 1
ATOM 2558 O O . PHE A 1 317 ? -31.167 -13.006 34.961 1.00 93.19 317 PHE A O 1
ATOM 2565 N N . PHE A 1 318 ? -30.543 -12.848 37.112 1.00 90.19 318 PHE A N 1
ATOM 2566 C CA . PHE A 1 318 ? -30.582 -14.278 37.364 1.00 90.19 318 PHE A CA 1
ATOM 2567 C C . PHE A 1 318 ? -31.142 -14.536 38.756 1.00 90.19 318 PHE A C 1
ATOM 2569 O O . PHE A 1 318 ? -31.121 -13.671 39.634 1.00 90.19 318 PHE A O 1
ATOM 2576 N N . ASP A 1 319 ? -31.691 -15.731 38.927 1.00 91.00 319 ASP A N 1
ATOM 2577 C CA . ASP A 1 319 ? -32.265 -16.172 40.187 1.00 91.00 319 ASP A CA 1
ATOM 2578 C C . ASP A 1 319 ? -31.218 -16.962 40.979 1.00 91.00 319 ASP A C 1
ATOM 2580 O O . ASP A 1 319 ? -30.711 -17.988 40.510 1.00 91.00 319 ASP A O 1
ATOM 2584 N N . THR A 1 320 ? -30.884 -16.492 42.182 1.00 90.69 320 THR A N 1
ATOM 2585 C CA . THR A 1 320 ? -29.975 -17.202 43.091 1.00 90.69 320 THR A CA 1
ATOM 2586 C C . THR A 1 320 ? -30.596 -18.489 43.642 1.00 90.69 320 THR A C 1
ATOM 2588 O O . THR A 1 320 ? -29.873 -19.326 44.177 1.00 90.69 320 THR A O 1
ATOM 2591 N N . GLY A 1 321 ? -31.909 -18.694 43.492 1.00 90.06 321 GLY A N 1
ATOM 2592 C CA . GLY A 1 321 ? -32.612 -19.933 43.836 1.00 90.06 321 GLY A CA 1
ATOM 2593 C C . GLY A 1 321 ? -32.204 -21.137 42.981 1.00 90.06 321 GLY A C 1
ATOM 2594 O O . GLY A 1 321 ? -32.348 -22.272 43.427 1.00 90.06 321 GLY A O 1
ATOM 2595 N N . ASN A 1 322 ? -31.612 -20.911 41.802 1.00 87.75 322 ASN A N 1
ATOM 2596 C CA . ASN A 1 322 ? -31.073 -21.981 40.949 1.00 87.75 322 ASN A CA 1
ATOM 2597 C C . ASN A 1 322 ? -29.825 -22.657 41.536 1.00 87.75 322 ASN A C 1
ATOM 2599 O O . ASN A 1 322 ? -29.383 -23.692 41.039 1.00 87.75 322 ASN A O 1
ATOM 2603 N N . VAL A 1 323 ? -29.238 -22.063 42.572 1.00 89.56 323 VAL A N 1
ATOM 2604 C CA . VAL A 1 323 ? -28.025 -22.562 43.205 1.00 89.56 323 VAL A CA 1
ATOM 2605 C C . VAL A 1 323 ? -28.367 -23.649 44.220 1.00 89.56 323 VAL A C 1
ATOM 2607 O O . VAL A 1 323 ? -29.169 -23.440 45.131 1.00 89.56 323 VAL A O 1
ATOM 2610 N N . THR A 1 324 ? -27.719 -24.807 44.077 1.00 87.62 324 THR A N 1
ATOM 2611 C CA . THR A 1 324 ? -27.929 -25.979 44.943 1.00 87.62 324 THR A CA 1
ATOM 2612 C C . THR A 1 324 ? -27.166 -25.902 46.262 1.00 87.62 324 THR A C 1
ATOM 2614 O O . THR A 1 324 ? -27.586 -26.510 47.244 1.00 87.62 324 THR A O 1
ATOM 2617 N N . GLU A 1 325 ? -26.053 -25.164 46.302 1.00 89.50 325 GLU A N 1
ATOM 2618 C CA . GLU A 1 325 ? -25.160 -25.090 47.461 1.00 89.50 325 GLU A CA 1
ATOM 2619 C C . GLU A 1 325 ? -24.828 -23.642 47.847 1.00 89.50 325 GLU A C 1
ATOM 2621 O O . GLU A 1 325 ? -24.621 -22.766 47.011 1.00 89.50 325 GLU A O 1
ATOM 2626 N N . ILE A 1 326 ? -24.737 -23.364 49.143 1.00 90.00 326 ILE A N 1
ATOM 2627 C CA . ILE A 1 326 ? -24.223 -22.079 49.635 1.00 90.00 326 ILE A CA 1
ATOM 2628 C C . ILE A 1 326 ? -22.729 -22.018 49.323 1.00 90.00 326 ILE A C 1
ATOM 2630 O O . ILE A 1 326 ? -21.999 -22.953 49.644 1.00 90.00 326 ILE A O 1
ATOM 2634 N N . GLY A 1 327 ? -22.256 -20.915 48.751 1.00 92.44 327 GLY A N 1
ATOM 2635 C CA . GLY A 1 327 ? -20.847 -20.790 48.400 1.00 92.44 327 GLY A CA 1
ATOM 2636 C C . GLY A 1 327 ? -20.529 -19.553 47.578 1.00 92.44 327 GLY A C 1
ATOM 2637 O O . GLY A 1 327 ? -21.398 -18.720 47.312 1.00 92.44 327 GLY A O 1
ATOM 2638 N N . SER A 1 328 ? -19.261 -19.444 47.191 1.00 93.06 328 SER A N 1
ATOM 2639 C CA . SER A 1 328 ? -18.772 -18.407 46.286 1.00 93.06 328 SER A CA 1
ATOM 2640 C C . SER A 1 328 ? -18.681 -18.951 44.864 1.00 93.06 328 SER A C 1
ATOM 2642 O O . SER A 1 328 ? -18.087 -20.000 44.622 1.00 93.06 328 SER A O 1
ATOM 2644 N N . TYR A 1 329 ? -19.240 -18.201 43.924 1.00 93.38 329 TYR A N 1
ATOM 2645 C CA . TYR A 1 329 ? -19.321 -18.535 42.512 1.00 93.38 329 TYR A CA 1
ATOM 2646 C C . TYR A 1 329 ? -18.684 -17.427 41.684 1.00 93.38 329 TYR A C 1
ATOM 2648 O O . TYR A 1 329 ? -18.873 -16.243 41.963 1.00 93.38 329 TYR A O 1
ATOM 2656 N N . ILE A 1 330 ? -17.935 -17.809 40.654 1.00 92.62 330 ILE A N 1
ATOM 2657 C CA . ILE A 1 330 ? -17.360 -16.862 39.698 1.00 92.62 330 ILE A CA 1
ATOM 2658 C C . ILE A 1 330 ? -18.350 -16.694 38.548 1.00 92.62 330 ILE A C 1
ATOM 2660 O O . ILE A 1 330 ? -18.799 -17.685 37.965 1.00 92.62 330 ILE A O 1
ATOM 2664 N N . ILE A 1 331 ? -18.667 -15.444 38.216 1.00 92.69 331 ILE A N 1
ATOM 2665 C CA . ILE A 1 331 ? -19.387 -15.092 36.995 1.00 92.69 331 ILE A CA 1
ATOM 2666 C C . ILE A 1 331 ? -18.383 -14.476 36.028 1.00 92.69 331 ILE A C 1
ATOM 2668 O O . ILE A 1 331 ? -17.868 -13.379 36.247 1.00 92.69 331 ILE A O 1
ATOM 2672 N N . SER A 1 332 ? -18.104 -15.193 34.947 1.00 94.56 332 SER A N 1
ATOM 2673 C CA . SER A 1 332 ? -17.286 -14.692 33.849 1.00 94.56 332 SER A CA 1
ATOM 2674 C C . SER A 1 332 ? -18.161 -13.872 32.913 1.00 94.56 332 SER A C 1
ATOM 2676 O O . SER A 1 332 ? -19.178 -14.373 32.437 1.00 94.56 332 SER A O 1
ATOM 2678 N N . ILE A 1 333 ? -17.762 -12.630 32.639 1.00 95.69 333 ILE A N 1
ATOM 2679 C CA . ILE A 1 333 ? -18.419 -11.757 31.662 1.00 95.69 333 ILE A CA 1
ATOM 2680 C C . ILE A 1 333 ? -17.412 -11.416 30.566 1.00 95.69 333 ILE A C 1
ATOM 2682 O O . ILE A 1 333 ? -16.250 -11.135 30.858 1.00 95.69 333 ILE A O 1
ATOM 2686 N N . SER A 1 334 ? -17.860 -11.435 29.314 1.00 97.31 334 SER A N 1
ATOM 2687 C CA . SER A 1 334 ? -17.055 -11.023 28.167 1.00 97.31 334 SER A CA 1
ATOM 2688 C C . SER A 1 334 ? -17.882 -10.178 27.207 1.00 97.31 334 SER A C 1
ATOM 2690 O O . SER A 1 334 ? -18.989 -10.567 26.833 1.00 97.31 334 SER A O 1
ATOM 2692 N N . ALA A 1 335 ? -17.338 -9.032 26.808 1.00 98.00 335 ALA A N 1
ATOM 2693 C CA . ALA A 1 335 ? -17.895 -8.158 25.787 1.00 98.00 335 ALA A CA 1
ATOM 2694 C C . ALA A 1 335 ? -16.990 -8.162 24.550 1.00 98.00 335 ALA A C 1
ATOM 2696 O O . ALA A 1 335 ? -15.797 -7.870 24.641 1.00 98.00 335 ALA A O 1
ATOM 2697 N N . VAL A 1 336 ? -17.558 -8.484 23.388 1.00 97.69 336 VAL A N 1
ATOM 2698 C CA . VAL A 1 336 ? -16.828 -8.551 22.117 1.00 97.69 336 VAL A CA 1
ATOM 2699 C C . VAL A 1 336 ? -17.489 -7.644 21.088 1.00 97.69 336 VAL A C 1
ATOM 2701 O O . VAL A 1 336 ? -18.700 -7.701 20.859 1.00 97.69 336 VAL A O 1
ATOM 2704 N N . LYS A 1 337 ? -16.675 -6.819 20.429 1.00 97.12 337 LYS A N 1
ATOM 2705 C CA . LYS A 1 337 ? -17.067 -6.023 19.266 1.00 97.12 337 LYS A CA 1
ATOM 2706 C C . LYS A 1 337 ? -15.884 -5.911 18.310 1.00 97.12 337 LYS A C 1
ATOM 2708 O O . LYS A 1 337 ? -14.760 -5.696 18.750 1.00 97.12 337 LYS A O 1
ATOM 2713 N N . GLN A 1 338 ? -16.137 -6.038 17.009 1.00 95.62 338 GLN A N 1
ATOM 2714 C CA . GLN A 1 338 ? -15.098 -5.887 15.987 1.00 95.62 338 GLN A CA 1
ATOM 2715 C C . GLN A 1 338 ? -14.369 -4.541 16.139 1.00 95.62 338 GLN A C 1
ATOM 2717 O O . GLN A 1 338 ? -15.021 -3.519 16.347 1.00 95.62 338 GLN A O 1
ATOM 2722 N N . ASN A 1 339 ? -13.039 -4.556 15.999 1.00 96.69 339 ASN A N 1
ATOM 2723 C CA . ASN A 1 339 ? -12.125 -3.407 16.131 1.00 96.69 339 ASN A CA 1
ATOM 2724 C C . ASN A 1 339 ? -11.940 -2.862 17.554 1.00 96.69 339 ASN A C 1
ATOM 2726 O O . ASN A 1 339 ? -11.272 -1.845 17.743 1.00 96.69 339 ASN A O 1
ATOM 2730 N N . PHE A 1 340 ? -12.485 -3.552 18.552 1.00 96.75 340 PHE A N 1
ATOM 2731 C CA . PHE A 1 340 ? -12.280 -3.271 19.966 1.00 96.75 340 PHE A CA 1
ATOM 2732 C C . PHE A 1 340 ? -11.606 -4.474 20.629 1.00 96.75 340 PHE A C 1
ATOM 2734 O O . PHE A 1 340 ? -11.797 -5.615 20.202 1.00 96.75 340 PHE A O 1
ATOM 2741 N N . SER A 1 341 ? -10.791 -4.236 21.657 1.00 96.56 341 SER A N 1
ATOM 2742 C CA . SER A 1 341 ? -10.288 -5.329 22.488 1.00 96.56 341 SER A CA 1
ATOM 2743 C C . SER A 1 341 ? -11.442 -6.038 23.200 1.00 96.56 341 SER A C 1
ATOM 2745 O O . SER A 1 341 ? -12.528 -5.481 23.367 1.00 96.56 341 SER A O 1
ATOM 2747 N N . ILE A 1 342 ? -11.211 -7.275 23.634 1.00 97.12 342 ILE A N 1
ATOM 2748 C CA . ILE A 1 342 ? -12.197 -8.004 24.433 1.00 97.12 342 ILE A CA 1
ATOM 2749 C C . ILE A 1 342 ? -12.327 -7.306 25.791 1.00 97.12 342 ILE A C 1
ATOM 2751 O O . ILE A 1 342 ? -11.344 -7.167 26.517 1.00 97.12 342 ILE A O 1
ATOM 2755 N N . GLY A 1 343 ? -13.546 -6.903 26.142 1.00 96.44 343 GLY A N 1
ATOM 2756 C CA . GLY A 1 343 ? -13.865 -6.392 27.468 1.00 96.44 343 GLY A CA 1
ATOM 2757 C C . GLY A 1 343 ? -14.046 -7.541 28.446 1.00 96.44 343 GLY A C 1
ATOM 2758 O O . GLY A 1 343 ? -14.930 -8.377 28.258 1.00 96.44 343 GLY A O 1
ATOM 2759 N N . VAL A 1 344 ? -13.237 -7.568 29.500 1.00 95.56 344 VAL A N 1
ATOM 2760 C CA . VAL A 1 344 ? -13.398 -8.463 30.651 1.00 95.56 344 VAL A CA 1
ATOM 2761 C C . VAL A 1 344 ? -13.262 -7.638 31.928 1.00 95.56 344 VAL A C 1
ATOM 2763 O O . VAL A 1 344 ? -12.368 -6.790 31.988 1.00 95.56 344 VAL A O 1
ATOM 2766 N N . PRO A 1 345 ? -14.106 -7.848 32.953 1.00 92.69 345 PRO A N 1
ATOM 2767 C CA . PRO A 1 345 ? -13.903 -7.178 34.227 1.00 92.69 345 PRO A CA 1
ATOM 2768 C C . PRO A 1 345 ? -12.584 -7.657 34.842 1.00 92.69 345 PRO A C 1
ATOM 2770 O O . PRO A 1 345 ? -12.282 -8.852 34.819 1.00 92.69 345 PRO A O 1
ATOM 2773 N N . ASN A 1 346 ? -11.798 -6.737 35.398 1.00 85.88 346 ASN A N 1
ATOM 2774 C CA . ASN A 1 346 ? -10.590 -7.076 36.144 1.00 85.88 346 ASN A CA 1
ATOM 2775 C C . ASN A 1 346 ? -10.634 -6.423 37.537 1.00 85.88 346 ASN A C 1
ATOM 2777 O O . ASN A 1 346 ? -10.524 -5.198 37.620 1.00 85.88 346 ASN A O 1
ATOM 2781 N N . PRO A 1 347 ? -10.798 -7.196 38.631 1.00 88.06 347 PRO A N 1
ATOM 2782 C CA . PRO A 1 347 ? -10.863 -8.667 38.697 1.00 88.06 347 PRO A CA 1
ATOM 2783 C C . PRO A 1 347 ? -12.164 -9.273 38.124 1.00 88.06 347 PRO A C 1
ATOM 2785 O O . PRO A 1 347 ? -13.087 -8.559 37.755 1.00 88.06 347 PRO A O 1
ATOM 2788 N N . ASN A 1 348 ? -12.269 -10.604 38.060 1.00 83.88 348 ASN A N 1
ATOM 2789 C CA . ASN A 1 348 ? -13.544 -11.260 37.733 1.00 83.88 348 ASN A CA 1
ATOM 2790 C C . ASN A 1 348 ? -14.604 -11.001 38.818 1.00 83.88 348 ASN A C 1
A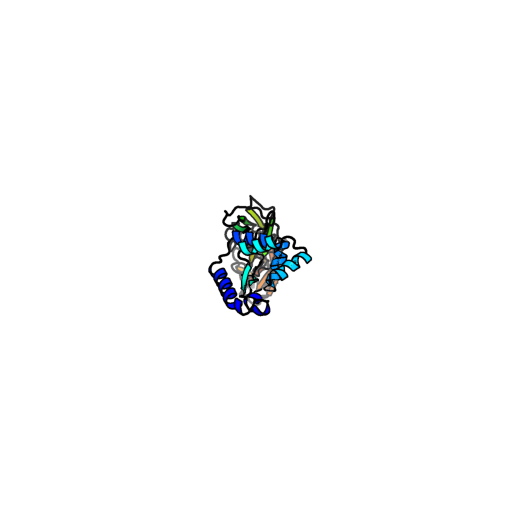TOM 2792 O O . ASN A 1 348 ? -14.267 -10.816 39.990 1.00 83.88 348 ASN A O 1
ATOM 2796 N N . LEU A 1 349 ? -15.886 -11.074 38.444 1.00 87.06 349 LEU A N 1
ATOM 2797 C CA . LEU A 1 349 ? -16.989 -10.996 39.399 1.00 87.06 349 LEU A CA 1
ATOM 2798 C C . LEU A 1 349 ? -17.108 -12.284 40.216 1.00 87.06 349 LEU A C 1
ATOM 2800 O O . LEU A 1 349 ? -17.262 -13.376 39.670 1.00 87.06 349 LEU A O 1
ATOM 2804 N N . ILE A 1 350 ? -17.097 -12.133 41.535 1.00 88.75 350 ILE A N 1
ATOM 2805 C CA . ILE A 1 350 ? -17.320 -13.192 42.514 1.00 88.75 350 ILE A CA 1
ATOM 2806 C C . ILE A 1 350 ? -18.619 -12.879 43.256 1.00 88.75 350 ILE A C 1
ATOM 2808 O O . ILE A 1 350 ? -18.784 -11.791 43.805 1.00 88.75 350 ILE A O 1
ATOM 2812 N N . ILE A 1 351 ? -19.540 -13.836 43.301 1.00 85.81 351 ILE A N 1
ATOM 2813 C CA . ILE A 1 351 ? -20.794 -13.724 44.050 1.00 85.81 351 ILE A CA 1
ATOM 2814 C C . ILE A 1 351 ? -20.832 -14.815 45.110 1.00 85.81 351 ILE A C 1
ATOM 2816 O O . ILE A 1 351 ? -20.705 -15.995 44.802 1.00 85.81 351 ILE A O 1
ATOM 2820 N N . THR A 1 352 ? -21.012 -14.421 46.365 1.00 88.12 352 THR A N 1
ATOM 2821 C CA . THR A 1 352 ? -21.177 -15.324 47.504 1.00 88.12 352 THR A CA 1
ATOM 2822 C C . THR A 1 352 ? -22.648 -15.392 47.879 1.00 88.12 352 THR A C 1
ATOM 2824 O O . THR A 1 352 ? -23.237 -14.389 48.271 1.00 88.12 352 THR A O 1
ATOM 2827 N N . ILE A 1 353 ? -23.247 -16.573 47.759 1.00 85.44 353 ILE A N 1
ATOM 2828 C CA . ILE A 1 353 ? -24.663 -16.793 48.065 1.00 85.44 353 ILE A CA 1
ATOM 2829 C C . ILE A 1 353 ? -24.783 -17.323 49.488 1.00 85.44 353 ILE A C 1
ATOM 2831 O O . ILE A 1 353 ? -24.118 -18.299 49.827 1.00 85.44 353 ILE A O 1
ATOM 2835 N N . ILE A 1 354 ? -25.639 -16.703 50.305 1.00 89.12 354 ILE A N 1
ATOM 2836 C CA . ILE A 1 354 ? -25.881 -17.068 51.708 1.00 89.12 354 ILE A CA 1
ATOM 2837 C C . ILE A 1 354 ? -27.364 -17.351 51.990 1.00 89.12 354 ILE A C 1
ATOM 2839 O O . ILE A 1 354 ? -28.256 -16.746 51.400 1.00 89.12 354 ILE A O 1
ATOM 2843 N N . ILE A 1 355 ? -27.650 -18.257 52.932 1.00 82.88 355 ILE A N 1
ATOM 2844 C CA . ILE A 1 355 ? -29.015 -18.484 53.434 1.00 82.88 355 ILE A CA 1
ATOM 2845 C C . ILE A 1 355 ? -29.242 -17.635 54.683 1.00 82.88 355 ILE A C 1
ATOM 2847 O O . ILE A 1 355 ? -28.462 -17.694 55.636 1.00 82.88 355 ILE A O 1
ATOM 2851 N N . ILE A 1 356 ? -30.367 -16.920 54.729 1.00 73.75 356 ILE A N 1
ATOM 2852 C CA . ILE A 1 356 ? -30.897 -16.417 55.997 1.00 73.75 356 ILE A CA 1
ATOM 2853 C C . ILE A 1 356 ? -31.403 -17.638 56.758 1.00 73.75 356 ILE A C 1
ATOM 2855 O O . ILE A 1 356 ? -32.496 -18.142 56.494 1.00 73.75 356 ILE A O 1
ATOM 2859 N N . LYS A 1 357 ? -30.621 -18.142 57.719 1.00 59.75 357 LYS A N 1
ATOM 2860 C CA . LYS A 1 357 ? -31.225 -18.934 58.790 1.00 59.75 357 LYS A CA 1
ATOM 2861 C C . LYS A 1 357 ? -32.167 -17.979 59.502 1.00 59.75 357 LYS A C 1
ATOM 2863 O O . LYS A 1 357 ? -31.720 -17.177 60.319 1.00 59.75 357 LYS A O 1
ATOM 2868 N N . ASN A 1 358 ? -33.456 -18.042 59.171 1.00 53.59 358 ASN A N 1
ATOM 2869 C CA . ASN A 1 358 ? -34.477 -17.488 60.039 1.00 53.59 358 ASN A CA 1
ATOM 2870 C C . ASN A 1 358 ? -34.233 -18.146 61.389 1.00 53.59 358 ASN A C 1
ATOM 2872 O O . ASN A 1 358 ? -34.473 -19.340 61.562 1.00 53.59 358 ASN A O 1
ATOM 2876 N N . SER A 1 359 ? -33.660 -17.377 62.313 1.00 48.75 359 SER A N 1
ATOM 2877 C CA . SER A 1 359 ? -33.665 -17.722 63.718 1.00 48.75 359 SER A CA 1
ATOM 2878 C C . SER A 1 359 ? -35.148 -17.813 64.045 1.00 48.75 359 SER A C 1
ATOM 2880 O O . SER A 1 359 ? -35.867 -16.817 64.136 1.00 48.75 359 SER A O 1
ATOM 2882 N N . SER A 1 360 ? -35.657 -19.042 64.050 1.00 47.31 360 SER A N 1
ATOM 2883 C CA . SER A 1 360 ? -36.948 -19.342 64.620 1.00 47.31 360 SER A CA 1
ATOM 2884 C C . SER A 1 360 ? -36.842 -18.835 66.047 1.00 47.31 360 SER A C 1
ATOM 2886 O O . SER A 1 360 ? -36.161 -19.451 66.869 1.00 47.31 360 SER A O 1
ATOM 2888 N N . ARG A 1 361 ? -37.444 -17.669 66.314 1.00 49.16 361 ARG A N 1
ATOM 2889 C CA . ARG A 1 361 ? -37.769 -17.232 67.666 1.00 49.16 361 ARG A CA 1
ATOM 2890 C C . ARG A 1 361 ? -38.442 -18.433 68.310 1.00 49.16 361 ARG A C 1
ATOM 2892 O O . ARG A 1 361 ? -39.589 -18.738 67.987 1.00 49.16 361 ARG A O 1
ATOM 2899 N N . SER A 1 362 ? -37.700 -19.127 69.169 1.00 47.09 362 SER A N 1
ATOM 2900 C CA . SER A 1 362 ? -38.271 -20.040 70.141 1.00 47.09 362 SER A CA 1
ATOM 2901 C C . SER A 1 362 ? -39.229 -19.176 70.943 1.00 47.09 362 SER A C 1
ATOM 2903 O O . SER A 1 362 ? -38.813 -18.361 71.764 1.00 47.09 362 SER A O 1
ATOM 2905 N N . SER A 1 363 ? -40.510 -19.247 70.595 1.00 45.25 363 SER A N 1
ATOM 2906 C CA . SER A 1 363 ? -41.588 -18.722 71.412 1.00 45.25 363 SER A CA 1
ATOM 2907 C C . SER A 1 363 ? -41.634 -19.646 72.613 1.00 45.25 363 SER A C 1
ATOM 2909 O O . SER A 1 363 ? -42.342 -20.646 72.640 1.00 45.25 363 SER A O 1
ATOM 2911 N N . THR A 1 364 ? -40.773 -19.353 73.581 1.00 46.53 364 THR A N 1
ATOM 2912 C CA . THR A 1 364 ? -40.864 -19.925 74.909 1.00 46.53 364 THR A CA 1
ATOM 2913 C C . THR A 1 364 ? -42.133 -19.346 75.520 1.00 46.53 364 THR A C 1
ATOM 2915 O O . THR A 1 364 ? -42.141 -18.224 76.018 1.00 46.53 364 THR A O 1
ATOM 2918 N N . ILE A 1 365 ? -43.232 -20.080 75.367 1.00 47.62 365 ILE A N 1
ATOM 2919 C CA . ILE A 1 365 ? -44.442 -19.891 76.157 1.00 47.62 365 ILE A CA 1
ATOM 2920 C C . ILE A 1 365 ? -44.081 -20.383 77.563 1.00 47.62 365 ILE A C 1
ATOM 2922 O O . ILE A 1 365 ? -43.815 -21.572 77.739 1.00 47.62 365 ILE A O 1
ATOM 2926 N N . PHE A 1 366 ? -44.020 -19.463 78.523 1.00 50.25 366 PHE A N 1
ATOM 2927 C CA . PHE A 1 366 ? -44.124 -19.755 79.952 1.00 50.25 366 PHE A CA 1
ATOM 2928 C C . PHE A 1 366 ? -45.357 -19.051 80.497 1.00 50.25 366 PHE A C 1
ATOM 2930 O O . PHE A 1 366 ? -45.568 -17.877 80.106 1.00 50.25 366 PHE A O 1
#

Nearest PDB structures (foldseek):
  3ncf-assembly1_B  TM=3.301E-01  e=6.818E-04  Homo sapiens
  1f6f-assembly1_B  TM=3.251E-01  e=1.062E-03  Rattus norvegicus
  3npz-assembly1_C  TM=3.187E-01  e=5.584E-03  Rattus norvegicus
  7yq6-assembly1_F  TM=3.409E-01  e=1.085E-02  Homo sapiens
  6vwh-assembly1_B  TM=4.084E-01  e=2.276E-01  Homo sapiens